Protein AF-0000000068951487 (afdb_homodimer)

pLDDT: mean 82.62, std 20.33, range [32.12, 98.69]

Solvent-accessible surface area (backbone atoms only — not comparable to full-atom values): 15496 Å² total; per-residue (Å²): 136,84,81,75,77,75,76,76,75,77,76,74,77,75,75,78,77,77,76,75,76,80,68,75,49,72,55,54,59,50,46,47,30,59,48,62,41,40,70,80,73,63,55,48,73,69,33,42,44,54,49,51,52,52,51,51,50,42,72,73,67,51,49,66,67,45,73,44,73,50,73,47,64,62,47,99,81,63,47,58,39,34,37,34,42,26,35,62,44,75,48,74,55,96,84,24,54,27,36,33,34,38,39,38,39,39,40,79,91,28,38,37,35,37,35,36,38,34,28,41,41,95,86,70,48,64,33,43,48,92,60,83,129,135,85,78,76,77,75,76,75,77,78,76,76,77,75,77,77,77,76,77,77,74,80,67,76,50,72,53,55,58,49,47,46,31,59,48,61,41,39,70,81,74,62,55,48,72,68,32,43,44,53,48,50,53,52,52,50,49,41,72,72,69,50,49,66,67,45,73,45,72,51,73,46,63,64,46,98,80,63,46,56,38,35,36,33,42,24,34,62,45,76,49,76,56,97,85,23,54,27,36,34,34,38,39,39,39,38,40,80,90,29,40,38,36,37,36,36,37,34,28,42,42,95,86,69,48,64,32,44,47,91,60,82,131

Structure (mmCIF, N/CA/C/O backbone):
data_AF-0000000068951487-model_v1
#
loop_
_entity.id
_entity.type
_entity.pdbx_description
1 polymer 'Hypothetical membrane associated protein'
#
loop_
_atom_site.group_PDB
_atom_site.id
_atom_site.type_symbol
_atom_site.label_atom_id
_atom_site.label_alt_id
_atom_site.label_comp_id
_atom_site.label_asym_id
_atom_site.label_entity_id
_atom_site.label_seq_id
_atom_site.pdbx_PDB_ins_code
_atom_site.Cartn_x
_atom_site.Cartn_y
_atom_site.Cartn_z
_atom_site.occupancy
_atom_site.B_iso_or_equiv
_atom_site.auth_seq_id
_atom_site.auth_comp_id
_atom_site.auth_asym_id
_atom_site.auth_atom_id
_atom_site.pdbx_PDB_model_num
ATOM 1 N N . MET A 1 1 ? -77.5 19.688 -18.656 1 32.12 1 MET A N 1
ATOM 2 C CA . MET A 1 1 ? -76.188 20.156 -18.328 1 32.12 1 MET A CA 1
ATOM 3 C C . MET A 1 1 ? -75.25 19 -17.953 1 32.12 1 MET A C 1
ATOM 5 O O . MET A 1 1 ? -75.562 18.297 -16.969 1 32.12 1 MET A O 1
ATOM 9 N N . ASN A 1 2 ? -74.688 18.234 -18.984 1 33.62 2 ASN A N 1
ATOM 10 C CA . ASN A 1 2 ? -73.875 17.047 -19.109 1 33.62 2 ASN A CA 1
ATOM 11 C C . ASN A 1 2 ? -72.5 17.234 -18.406 1 33.62 2 ASN A C 1
ATOM 13 O O . ASN A 1 2 ? -71.75 18.094 -18.797 1 33.62 2 ASN A O 1
ATOM 17 N N . ARG A 1 3 ? -72.5 17.188 -17.047 1 37.78 3 ARG A N 1
ATOM 18 C CA . ARG A 1 3 ? -71.312 17.234 -16.219 1 37.78 3 ARG A CA 1
ATOM 19 C C . ARG A 1 3 ? -70.25 16.234 -16.688 1 37.78 3 ARG A C 1
ATOM 21 O O . ARG A 1 3 ? -70.5 15.016 -16.609 1 37.78 3 ARG A O 1
ATOM 28 N N . ARG A 1 4 ? -69.5 16.531 -17.812 1 38.06 4 ARG A N 1
ATOM 29 C CA . ARG A 1 4 ? -68.312 15.82 -18.281 1 38.06 4 ARG A CA 1
ATOM 30 C C . ARG A 1 4 ? -67.312 15.578 -17.141 1 38.06 4 ARG A C 1
ATOM 32 O O . ARG A 1 4 ? -66.938 16.531 -16.469 1 38.06 4 ARG A O 1
ATOM 39 N N . TYR A 1 5 ? -67.5 14.539 -16.266 1 37.97 5 TYR A N 1
ATOM 40 C CA . TYR A 1 5 ? -66.562 14.016 -15.297 1 37.97 5 TYR A CA 1
ATOM 41 C C . TYR A 1 5 ? -65.188 13.766 -15.945 1 37.97 5 TYR A C 1
ATOM 43 O O . TYR A 1 5 ? -65.062 12.922 -16.828 1 37.97 5 TYR A O 1
ATOM 51 N N . THR A 1 6 ? -64.438 14.836 -16.422 1 37.69 6 THR A N 1
ATOM 52 C CA . THR A 1 6 ? -63.094 14.641 -16.891 1 37.69 6 THR A CA 1
ATOM 53 C C . THR A 1 6 ? -62.25 13.938 -15.82 1 37.69 6 THR A C 1
ATOM 55 O O . THR A 1 6 ? -62.125 14.43 -14.695 1 37.69 6 THR A O 1
ATOM 58 N N . ILE A 1 7 ? -62.375 12.602 -15.703 1 41.81 7 ILE A N 1
ATOM 59 C CA . ILE A 1 7 ? -61.5 11.711 -14.945 1 41.81 7 ILE A CA 1
ATOM 60 C C . ILE A 1 7 ? -60.031 12.039 -15.25 1 41.81 7 ILE A C 1
ATOM 62 O O . ILE A 1 7 ? -59.594 11.906 -16.391 1 41.81 7 ILE A O 1
ATOM 66 N N . LEU A 1 8 ? -59.5 13.211 -14.766 1 40.84 8 LEU A N 1
ATOM 67 C CA . LEU A 1 8 ? -58.062 13.461 -14.875 1 40.84 8 LEU A CA 1
ATOM 68 C C . LEU A 1 8 ? -57.25 12.289 -14.328 1 40.84 8 LEU A C 1
ATOM 70 O O . LEU A 1 8 ? -57.438 11.898 -13.172 1 40.84 8 LEU A O 1
ATOM 74 N N . HIS A 1 9 ? -56.969 11.211 -15.148 1 44.5 9 HIS A N 1
ATOM 75 C CA . HIS A 1 9 ? -56 10.148 -14.891 1 44.5 9 HIS A CA 1
ATOM 76 C C . HIS A 1 9 ? -54.656 10.711 -14.492 1 44.5 9 HIS A C 1
ATOM 78 O O . HIS A 1 9 ? -54.031 11.477 -15.25 1 44.5 9 HIS A O 1
ATOM 84 N N . ALA A 1 10 ? -54.469 11.164 -13.25 1 41.34 10 ALA A N 1
ATOM 85 C CA . ALA A 1 10 ? -53.156 11.469 -12.703 1 41.34 10 ALA A CA 1
ATOM 86 C C . ALA A 1 10 ? -52.156 10.344 -13.008 1 41.34 10 ALA A C 1
ATOM 88 O O . ALA A 1 10 ? -52.375 9.195 -12.617 1 41.34 10 ALA A O 1
ATOM 89 N N . LEU A 1 11 ? -51.594 10.305 -14.227 1 40.19 11 LEU A N 1
ATOM 90 C CA . LEU A 1 11 ? -50.469 9.453 -14.586 1 40.19 11 LEU A CA 1
ATOM 91 C C . LEU A 1 11 ? -49.344 9.531 -13.539 1 40.19 11 LEU A C 1
ATOM 93 O O . LEU A 1 11 ? -48.812 10.609 -13.281 1 40.19 11 LEU A O 1
ATOM 97 N N . ALA A 1 12 ? -49.469 8.812 -12.445 1 42.28 12 ALA A N 1
ATOM 98 C CA . ALA A 1 12 ? -48.406 8.578 -11.492 1 42.28 12 ALA A CA 1
ATOM 99 C C . ALA A 1 12 ? -47.094 8.188 -12.211 1 42.28 12 ALA A C 1
ATOM 101 O O . ALA A 1 12 ? -47.062 7.195 -12.938 1 42.28 12 ALA A O 1
ATOM 102 N N . CYS A 1 13 ? -46.25 9.156 -12.648 1 42.41 13 CYS A N 1
ATOM 103 C CA . CYS A 1 13 ? -44.906 8.961 -13.141 1 42.41 13 CYS A CA 1
ATOM 104 C C . CYS A 1 13 ? -44.094 8.078 -12.203 1 42.41 13 CYS A C 1
ATOM 106 O O . CYS A 1 13 ? -43.812 8.469 -11.07 1 42.41 13 CYS A O 1
ATOM 108 N N . SER A 1 14 ? -44.344 6.805 -12.078 1 44.06 14 SER A N 1
ATOM 109 C CA . SER A 1 14 ? -43.438 5.887 -11.391 1 44.06 14 SER A CA 1
ATOM 110 C C . SER A 1 14 ? -42 6.055 -11.883 1 44.06 14 SER A C 1
ATOM 112 O O . SER A 1 14 ? -41.719 5.797 -13.055 1 44.06 14 SER A O 1
ATOM 114 N N . ALA A 1 15 ? -41.281 7.027 -11.445 1 42.34 15 ALA A N 1
ATOM 115 C CA . ALA A 1 15 ? -39.844 7.078 -11.641 1 42.34 15 ALA A CA 1
ATOM 116 C C . ALA A 1 15 ? -39.156 5.773 -11.195 1 42.34 15 ALA A C 1
ATOM 118 O O . ALA A 1 15 ? -39.188 5.438 -10.008 1 42.34 15 ALA A O 1
ATOM 119 N N . ALA A 1 16 ? -39.156 4.672 -11.992 1 42.59 16 ALA A N 1
ATOM 120 C CA . ALA A 1 16 ? -38.281 3.516 -11.82 1 42.59 16 ALA A CA 1
ATOM 121 C C . ALA A 1 16 ? -36.844 3.949 -11.539 1 42.59 16 ALA A C 1
ATOM 123 O O . ALA A 1 16 ? -36.188 4.516 -12.406 1 42.59 16 ALA A O 1
ATOM 124 N N . MET A 1 17 ? -36.406 4.32 -10.367 1 46.03 17 MET A N 1
ATOM 125 C CA . MET A 1 17 ? -35 4.469 -9.961 1 46.03 17 MET A CA 1
ATOM 126 C C . MET A 1 17 ? -34.188 3.225 -10.32 1 46.03 17 MET A C 1
ATOM 128 O O . MET A 1 17 ? -34.438 2.141 -9.789 1 46.03 17 MET A O 1
ATOM 132 N N . LEU A 1 18 ? -33.844 3.01 -11.586 1 42.22 18 LEU A N 1
ATOM 133 C CA . LEU A 1 18 ? -32.812 2.031 -11.93 1 42.22 18 LEU A CA 1
ATOM 134 C C . LEU A 1 18 ? -31.562 2.27 -11.117 1 42.22 18 LEU A C 1
ATOM 136 O O . LEU A 1 18 ? -30.844 3.25 -11.344 1 42.22 18 LEU A O 1
ATOM 140 N N . ALA A 1 19 ? -31.406 1.945 -9.82 1 46.09 19 ALA A N 1
ATOM 141 C CA . ALA A 1 19 ? -30.156 1.805 -9.062 1 46.09 19 ALA A CA 1
ATOM 142 C C . ALA A 1 19 ? -29.125 1.01 -9.844 1 46.09 19 ALA A C 1
ATOM 144 O O . ALA A 1 19 ? -29.266 -0.202 -10.023 1 46.09 19 ALA A O 1
ATOM 145 N N . GLY A 1 20 ? -28.469 1.584 -10.867 1 42.59 20 GLY A N 1
ATOM 146 C CA . GLY A 1 20 ? -27.312 0.951 -11.5 1 42.59 20 GLY A CA 1
ATOM 147 C C . GLY A 1 20 ? -26.312 0.403 -10.5 1 42.59 20 GLY A C 1
ATOM 148 O O . GLY A 1 20 ? -25.672 1.166 -9.773 1 42.59 20 GLY A O 1
ATOM 149 N N . ALA A 1 21 ? -26.375 -0.771 -9.945 1 46.06 21 ALA A N 1
ATOM 150 C CA . ALA A 1 21 ? -25.344 -1.507 -9.227 1 46.06 21 ALA A CA 1
ATOM 151 C C . ALA A 1 21 ? -24.016 -1.437 -9.961 1 46.06 21 ALA A C 1
ATOM 153 O O . ALA A 1 21 ? -23.875 -1.966 -11.062 1 46.06 21 ALA A O 1
ATOM 154 N N . MET A 1 22 ? -23.219 -0.4 -9.844 1 50.97 22 MET A N 1
ATOM 155 C CA . MET A 1 22 ? -21.828 -0.452 -10.297 1 50.97 22 MET A CA 1
ATOM 156 C C . MET A 1 22 ? -21.156 -1.752 -9.867 1 50.97 22 MET A C 1
ATOM 158 O O . MET A 1 22 ? -20.812 -1.916 -8.695 1 50.97 22 MET A O 1
ATOM 162 N N . SER A 1 23 ? -21.453 -2.879 -10.43 1 52.22 23 SER A N 1
ATOM 163 C CA . SER A 1 23 ? -20.734 -4.133 -10.25 1 52.22 23 SER A CA 1
ATOM 164 C C . SER A 1 23 ? -19.234 -3.93 -10.422 1 52.22 23 SER A C 1
ATOM 166 O O . SER A 1 23 ? -18.781 -3.369 -11.422 1 52.22 23 SER A O 1
ATOM 168 N N . ALA A 1 24 ? -18.578 -3.889 -9.273 1 60.25 24 ALA A N 1
ATOM 169 C CA . ALA A 1 24 ? -17.125 -3.961 -9.438 1 60.25 24 ALA A CA 1
ATOM 170 C C . ALA A 1 24 ? -16.75 -5 -10.484 1 60.25 24 ALA A C 1
ATOM 172 O O . ALA A 1 24 ? -17.125 -6.168 -10.383 1 60.25 24 ALA A O 1
ATOM 173 N N . GLY A 1 25 ? -16.344 -4.684 -11.633 1 61.44 25 GLY A N 1
ATOM 174 C CA . GLY A 1 25 ? -15.953 -5.617 -12.68 1 61.44 25 GLY A CA 1
ATOM 175 C C . GLY A 1 25 ? -14.828 -6.543 -12.266 1 61.44 25 GLY A C 1
ATOM 176 O O . GLY A 1 25 ? -14.227 -6.359 -11.203 1 61.44 25 GLY A O 1
ATOM 177 N N . PRO A 1 26 ? -14.586 -7.566 -12.93 1 64.31 26 PRO A N 1
ATOM 178 C CA . PRO A 1 26 ? -13.641 -8.633 -12.609 1 64.31 26 PRO A CA 1
ATOM 179 C C . PRO A 1 26 ? -12.25 -8.109 -12.266 1 64.31 26 PRO A C 1
ATOM 181 O O . PRO A 1 26 ? -11.586 -8.641 -11.367 1 64.31 26 PRO A O 1
ATOM 184 N N . ALA A 1 27 ? -11.828 -7.051 -12.828 1 70.94 27 ALA A N 1
ATOM 185 C CA . ALA A 1 27 ? -10.484 -6.531 -12.57 1 70.94 27 ALA A CA 1
ATOM 186 C C . ALA A 1 27 ? -10.375 -5.969 -11.164 1 70.94 27 ALA A C 1
ATOM 188 O O . ALA A 1 27 ? -9.383 -6.203 -10.469 1 70.94 27 ALA A O 1
ATOM 189 N N . VAL A 1 28 ? -11.438 -5.379 -10.742 1 66.75 28 VAL A N 1
ATOM 190 C CA . VAL A 1 28 ? -11.43 -4.738 -9.43 1 66.75 28 VAL A CA 1
ATOM 191 C C . VAL A 1 28 ? -11.375 -5.805 -8.336 1 66.75 28 VAL A C 1
ATOM 193 O O . VAL A 1 28 ? -10.555 -5.723 -7.422 1 66.75 28 VAL A O 1
ATOM 196 N N . ALA A 1 29 ? -12.156 -6.785 -8.469 1 73.12 29 ALA A N 1
ATOM 197 C CA . ALA A 1 29 ? -12.188 -7.848 -7.465 1 73.12 29 ALA A CA 1
ATOM 198 C C . ALA A 1 29 ? -10.852 -8.578 -7.406 1 73.12 29 ALA A C 1
ATOM 200 O O . ALA A 1 29 ? -10.352 -8.891 -6.32 1 73.12 29 ALA A O 1
ATOM 201 N N . TYR A 1 30 ? -10.297 -8.766 -8.586 1 69.31 30 TYR A N 1
ATOM 202 C CA . TYR A 1 30 ? -9.016 -9.461 -8.656 1 69.31 30 TYR A CA 1
ATOM 203 C C . TYR A 1 30 ? -7.91 -8.641 -8.016 1 69.31 30 TYR A C 1
ATOM 205 O O . TYR A 1 30 ? -7.102 -9.164 -7.246 1 69.31 30 TYR A O 1
ATOM 213 N N . PHE A 1 31 ? -8.047 -7.371 -8.203 1 74.75 31 PHE A N 1
ATOM 214 C CA . PHE A 1 31 ? -7.023 -6.488 -7.656 1 74.75 31 PHE A CA 1
ATOM 215 C C . PHE A 1 31 ? -7.164 -6.375 -6.145 1 74.75 31 PHE A C 1
ATOM 217 O O . PHE A 1 31 ? -6.164 -6.277 -5.43 1 74.75 31 PHE A O 1
ATOM 224 N N . ASP A 1 32 ? -8.336 -6.621 -5.719 1 75.31 32 ASP A N 1
ATOM 225 C CA . ASP A 1 32 ? -8.555 -6.668 -4.273 1 75.31 32 ASP A CA 1
ATOM 226 C C . ASP A 1 32 ? -7.762 -7.809 -3.637 1 75.31 32 ASP A C 1
ATOM 228 O O . ASP A 1 32 ? -7.23 -7.66 -2.533 1 75.31 32 ASP A O 1
ATOM 232 N N . HIS A 1 33 ? -7.695 -8.867 -4.344 1 81.25 33 HIS A N 1
ATOM 233 C CA . HIS A 1 33 ? -6.938 -10 -3.834 1 81.25 33 HIS A CA 1
ATOM 234 C C . HIS A 1 33 ? -5.441 -9.703 -3.814 1 81.25 33 HIS A C 1
ATOM 236 O O . HIS A 1 33 ? -4.723 -10.172 -2.93 1 81.25 33 HIS A O 1
ATOM 242 N N . TYR A 1 34 ? -5.051 -8.898 -4.812 1 82.19 34 TYR A N 1
ATOM 243 C CA . TYR A 1 34 ? -3.662 -8.445 -4.832 1 82.19 34 TYR A CA 1
ATOM 244 C C . TYR A 1 34 ? -3.355 -7.566 -3.631 1 82.19 34 TYR A C 1
ATOM 246 O O . TYR A 1 34 ? -2.357 -7.777 -2.936 1 82.19 34 TYR A O 1
ATOM 254 N N . LEU A 1 35 ? -4.234 -6.668 -3.289 1 80.44 35 LEU A N 1
ATOM 255 C CA . LEU A 1 35 ? -4.035 -5.711 -2.207 1 80.44 35 LEU A CA 1
ATOM 256 C C . LEU A 1 35 ? -4.266 -6.367 -0.851 1 80.44 35 LEU A C 1
ATOM 258 O O . LEU A 1 35 ? -3.799 -5.867 0.174 1 80.44 35 LEU A O 1
ATOM 262 N N . GLY A 1 36 ? -4.992 -7.496 -0.87 1 82.25 36 GLY A N 1
ATOM 263 C CA . GLY A 1 36 ? -5.219 -8.258 0.347 1 82.25 36 GLY A CA 1
ATOM 264 C C . GLY A 1 36 ? -3.945 -8.82 0.946 1 82.25 36 GLY A C 1
ATOM 265 O O . GLY A 1 36 ? -3.932 -9.25 2.104 1 82.25 36 GLY A O 1
ATOM 266 N N . GLY A 1 37 ? -2.932 -8.648 0.241 1 81.44 37 GLY A N 1
ATOM 267 C CA . GLY A 1 37 ? -1.646 -9.156 0.696 1 81.44 37 GLY A CA 1
ATOM 268 C C . GLY A 1 37 ? -0.78 -8.086 1.341 1 81.44 37 GLY A C 1
ATOM 269 O O . GLY A 1 37 ? 0.295 -8.383 1.864 1 81.44 37 GLY A O 1
ATOM 270 N N . THR A 1 38 ? -1.266 -6.875 1.328 1 89.56 38 THR A N 1
ATOM 271 C CA . THR A 1 38 ? -0.458 -5.805 1.908 1 89.56 38 THR A CA 1
ATOM 272 C C . THR A 1 38 ? -0.59 -5.793 3.428 1 89.56 38 THR A C 1
ATOM 274 O O . THR A 1 38 ? -1.611 -6.219 3.973 1 89.56 38 THR A O 1
ATOM 277 N N . ILE A 1 39 ? 0.403 -5.273 4.133 1 91.75 39 ILE A N 1
ATOM 278 C CA . ILE A 1 39 ? 0.386 -5.172 5.586 1 91.75 39 ILE A CA 1
ATOM 279 C C . ILE A 1 39 ? -0.659 -4.145 6.02 1 91.75 39 ILE A C 1
ATOM 281 O O . ILE A 1 39 ? -1.558 -4.461 6.805 1 91.75 39 ILE A O 1
ATOM 285 N N . VAL A 1 40 ? -0.632 -2.975 5.43 1 90.31 40 VAL A N 1
ATOM 286 C CA . VAL A 1 40 ? -1.482 -1.873 5.871 1 90.31 40 VAL A CA 1
ATOM 287 C C . VAL A 1 40 ? -2.939 -2.182 5.535 1 90.31 40 VAL A C 1
ATOM 289 O O . VAL A 1 40 ? -3.848 -1.804 6.281 1 90.31 40 VAL A O 1
ATOM 292 N N . GLY A 1 41 ? -3.225 -2.93 4.492 1 85.56 41 GLY A N 1
ATOM 293 C CA . GLY A 1 41 ? -4.578 -3.285 4.09 1 85.56 41 GLY A CA 1
ATOM 294 C C . GLY A 1 41 ? -5.219 -4.316 5.004 1 85.56 41 GLY A C 1
ATOM 295 O O . GLY A 1 41 ? -6.426 -4.547 4.938 1 85.56 41 GLY A O 1
ATOM 296 N N . THR A 1 42 ? -4.465 -4.879 5.926 1 87.88 42 THR A N 1
ATOM 297 C CA . THR A 1 42 ? -5.004 -5.953 6.75 1 87.88 42 THR A CA 1
ATOM 298 C C . THR A 1 42 ? -4.801 -5.652 8.234 1 87.88 42 THR A C 1
ATOM 300 O O . THR A 1 42 ? -4.816 -6.562 9.062 1 87.88 42 THR A O 1
ATOM 303 N N . LEU A 1 43 ? -4.562 -4.473 8.547 1 91.56 43 LEU A N 1
ATOM 304 C CA . LEU A 1 43 ? -4.422 -4.09 9.945 1 91.56 43 LEU A CA 1
ATOM 305 C C . LEU A 1 43 ? -5.766 -4.16 10.664 1 91.56 43 LEU A C 1
ATOM 307 O O . LEU A 1 43 ? -6.797 -3.793 10.102 1 91.56 43 LEU A O 1
ATOM 311 N N . THR A 1 44 ? -5.719 -4.625 11.953 1 91.25 44 THR A N 1
ATOM 312 C CA . THR A 1 44 ? -6.902 -4.598 12.797 1 91.25 44 THR A CA 1
ATOM 313 C C . THR A 1 44 ? -7.234 -3.168 13.219 1 91.25 44 THR A C 1
ATOM 315 O O . THR A 1 44 ? -6.402 -2.268 13.086 1 91.25 44 THR A O 1
ATOM 318 N N . GLN A 1 45 ? -8.438 -3.059 13.836 1 90.81 45 GLN A N 1
ATOM 319 C CA . GLN A 1 45 ? -8.844 -1.738 14.297 1 90.81 45 GLN A CA 1
ATOM 320 C C . GLN A 1 45 ? -7.895 -1.208 15.367 1 90.81 45 GLN A C 1
ATOM 322 O O . GLN A 1 45 ? -7.57 -0.019 15.383 1 90.81 45 GLN A O 1
ATOM 327 N N . ASP A 1 46 ? -7.465 -2.074 16.172 1 92.88 46 ASP A N 1
ATOM 328 C CA . ASP A 1 46 ? -6.531 -1.661 17.219 1 92.88 46 ASP A CA 1
ATOM 329 C C . ASP A 1 46 ? -5.195 -1.229 16.625 1 92.88 46 ASP A C 1
ATOM 331 O O . ASP A 1 46 ? -4.613 -0.231 17.047 1 92.88 46 ASP A O 1
ATOM 335 N N . GLN A 1 47 ? -4.77 -1.979 15.664 1 93.94 47 GLN A N 1
ATOM 336 C CA . GLN A 1 47 ? -3.52 -1.637 14.992 1 93.94 47 GLN A CA 1
ATOM 337 C C . GLN A 1 47 ? -3.648 -0.322 14.234 1 93.94 47 GLN A C 1
ATOM 339 O O . GLN A 1 47 ? -2.73 0.502 14.25 1 93.94 47 GLN A O 1
ATOM 344 N N . LEU A 1 48 ? -4.777 -0.135 13.648 1 93.38 48 LEU A N 1
ATOM 345 C CA . LEU A 1 48 ? -5.02 1.095 12.906 1 93.38 48 LEU A CA 1
ATOM 346 C C . LEU A 1 48 ? -5.027 2.303 13.836 1 93.38 48 LEU A C 1
ATOM 348 O O . LEU A 1 48 ? -4.469 3.352 13.5 1 93.38 48 LEU A O 1
ATOM 352 N N . THR A 1 49 ? -5.68 2.129 14.945 1 94.12 49 THR A N 1
ATOM 353 C CA . THR A 1 49 ? -5.727 3.209 15.922 1 94.12 49 THR A CA 1
ATOM 354 C C . THR A 1 49 ? -4.32 3.572 16.391 1 94.12 49 THR A C 1
ATOM 356 O O . THR A 1 49 ? -3.957 4.75 16.422 1 94.12 49 THR A O 1
ATOM 359 N N . ALA A 1 50 ? -3.521 2.574 16.703 1 95.69 50 ALA A N 1
ATOM 360 C CA . ALA A 1 50 ? -2.15 2.801 17.141 1 95.69 50 ALA A CA 1
ATOM 361 C C . ALA A 1 50 ? -1.312 3.447 16.047 1 95.69 50 ALA A C 1
ATOM 363 O O . ALA A 1 50 ? -0.548 4.379 16.312 1 95.69 50 ALA A O 1
ATOM 364 N N . LEU A 1 51 ? -1.48 2.961 14.852 1 95.94 51 LEU A N 1
ATOM 365 C CA . LEU A 1 51 ? -0.714 3.48 13.727 1 95.94 51 LEU A CA 1
ATOM 366 C C . LEU A 1 51 ? -1.063 4.941 13.453 1 95.94 51 LEU A C 1
ATOM 368 O O . LEU A 1 51 ? -0.176 5.762 13.203 1 95.94 51 LEU A O 1
ATOM 372 N N . THR A 1 52 ? -2.318 5.25 13.531 1 94.75 52 THR A N 1
ATOM 373 C CA . THR A 1 52 ? -2.777 6.609 13.281 1 94.75 52 THR A CA 1
ATOM 374 C C . THR A 1 52 ? -2.191 7.578 14.305 1 94.75 52 THR A C 1
ATOM 376 O O . THR A 1 52 ? -1.834 8.711 13.961 1 94.75 52 THR A O 1
ATOM 379 N N . ALA A 1 53 ? -2.098 7.156 15.484 1 95.06 53 ALA A N 1
ATOM 380 C CA . ALA A 1 53 ? -1.517 8 16.531 1 95.06 53 ALA A CA 1
ATOM 381 C C . ALA A 1 53 ? -0.044 8.281 16.234 1 95.06 53 ALA A C 1
ATOM 383 O O . ALA A 1 53 ? 0.411 9.422 16.375 1 95.06 53 ALA A O 1
ATOM 384 N N . VAL A 1 54 ? 0.696 7.285 15.82 1 96.69 54 VAL A N 1
ATOM 385 C CA . VAL A 1 54 ? 2.113 7.469 15.523 1 96.69 54 VAL A CA 1
ATOM 386 C C . VAL A 1 54 ? 2.279 8.344 14.281 1 96.69 54 VAL A C 1
ATOM 388 O O . VAL A 1 54 ? 3.166 9.195 14.234 1 96.69 54 VAL A O 1
ATOM 391 N N . PHE A 1 55 ? 1.441 8.109 13.328 1 96.31 55 PHE A N 1
ATOM 392 C CA . PHE A 1 55 ? 1.432 8.898 12.102 1 96.31 55 PHE A CA 1
ATOM 393 C C . PHE A 1 55 ? 1.26 10.375 12.414 1 96.31 55 PHE A C 1
ATOM 395 O O . PHE A 1 55 ? 2.061 11.203 11.977 1 96.31 55 PHE A O 1
ATOM 402 N N . ARG A 1 56 ? 0.258 10.672 13.219 1 95.69 56 ARG A N 1
ATOM 403 C CA . ARG A 1 56 ? -0.027 12.055 13.57 1 95.69 56 ARG A CA 1
ATOM 404 C C . ARG A 1 56 ? 1.124 12.672 14.359 1 95.69 56 ARG A C 1
ATOM 406 O O . ARG A 1 56 ? 1.564 13.781 14.062 1 95.69 56 ARG A O 1
ATOM 413 N N . ARG A 1 57 ? 1.577 12 15.32 1 97.38 57 ARG A N 1
ATOM 414 C CA . ARG A 1 57 ? 2.678 12.5 16.141 1 97.38 57 ARG A CA 1
ATOM 415 C C . ARG A 1 57 ? 3.91 12.773 15.281 1 97.38 57 ARG A C 1
ATOM 417 O O . ARG A 1 57 ? 4.594 13.781 15.469 1 97.38 57 ARG A O 1
ATOM 424 N N . THR A 1 58 ? 4.184 11.875 14.359 1 98.06 58 THR A N 1
ATOM 425 C CA . THR A 1 58 ? 5.359 12.016 13.508 1 98.06 58 THR A CA 1
ATOM 426 C C . THR A 1 58 ? 5.25 13.258 12.633 1 98.06 58 THR A C 1
ATOM 428 O O . THR A 1 58 ? 6.199 14.031 12.523 1 98.06 58 THR A O 1
ATOM 431 N N . LEU A 1 59 ? 4.109 13.414 12.078 1 97.19 59 LEU A N 1
ATOM 432 C CA . LEU A 1 59 ? 3.92 14.547 11.188 1 97.19 59 LEU A CA 1
ATOM 433 C C . LEU A 1 59 ? 3.883 15.859 11.969 1 97.19 59 LEU A C 1
ATOM 435 O O . LEU A 1 59 ? 4.34 16.891 11.477 1 97.19 59 LEU A O 1
ATOM 439 N N . GLU A 1 60 ? 3.379 15.797 13.164 1 97.56 60 GLU A N 1
ATOM 440 C CA . GLU A 1 60 ? 3.258 17 13.977 1 97.56 60 GLU A CA 1
ATOM 441 C C . GLU A 1 60 ? 4.605 17.406 14.57 1 97.56 60 GLU A C 1
ATOM 443 O O . GLU A 1 60 ? 4.949 18.594 14.594 1 97.56 60 GLU A O 1
ATOM 448 N N . GLN A 1 61 ? 5.359 16.438 14.969 1 97.44 61 GLN A N 1
ATOM 449 C CA . GLN A 1 61 ? 6.465 16.766 15.859 1 97.44 61 GLN A CA 1
ATOM 450 C C . GLN A 1 61 ? 7.789 16.234 15.32 1 97.44 61 GLN A C 1
ATOM 452 O O . GLN A 1 61 ? 8.859 16.641 15.781 1 97.44 61 GLN A O 1
ATOM 457 N N . GLY A 1 62 ? 7.758 15.328 14.43 1 97.69 62 GLY A N 1
ATOM 458 C CA . GLY A 1 62 ? 8.992 14.695 13.984 1 97.69 62 GLY A CA 1
ATOM 459 C C . GLY A 1 62 ? 9.875 15.617 13.164 1 97.69 62 GLY A C 1
ATOM 460 O O . GLY A 1 62 ? 9.375 16.359 12.312 1 97.69 62 GLY A O 1
ATOM 461 N N . ALA A 1 63 ? 11.188 15.539 13.406 1 98 63 ALA A N 1
ATOM 462 C CA . ALA A 1 63 ? 12.141 16.297 12.602 1 98 63 ALA A CA 1
ATOM 463 C C . ALA A 1 63 ? 12.352 15.633 11.242 1 98 63 ALA A C 1
ATOM 465 O O . ALA A 1 63 ? 12.273 14.406 11.117 1 98 63 ALA A O 1
ATOM 466 N N . ASP A 1 64 ? 12.609 16.5 10.234 1 98 64 ASP A N 1
ATOM 467 C CA . ASP A 1 64 ? 12.984 15.93 8.945 1 98 64 ASP A CA 1
ATOM 468 C C . ASP A 1 64 ? 14.227 15.047 9.07 1 98 64 ASP A C 1
ATOM 470 O O . ASP A 1 64 ? 15.203 15.438 9.719 1 98 64 ASP A O 1
ATOM 474 N N . GLY A 1 65 ? 14.141 13.891 8.555 1 97.94 65 GLY A N 1
ATOM 475 C CA . GLY A 1 65 ? 15.266 12.969 8.578 1 97.94 65 GLY A CA 1
ATOM 476 C C . GLY A 1 65 ? 15.234 12.031 9.773 1 97.94 65 GLY A C 1
ATOM 477 O O . GLY A 1 65 ? 15.938 11.016 9.789 1 97.94 65 GLY A O 1
ATOM 478 N N . ALA A 1 66 ? 14.484 12.32 10.812 1 98.06 66 ALA A N 1
ATOM 479 C CA . ALA A 1 66 ? 14.422 11.484 12.008 1 98.06 66 ALA A CA 1
ATOM 480 C C . ALA A 1 66 ? 13.5 10.289 11.797 1 98.06 66 ALA A C 1
ATOM 482 O O . ALA A 1 66 ? 12.305 10.453 11.547 1 98.06 66 ALA A O 1
ATOM 483 N N . ARG A 1 67 ? 14.07 9.188 11.898 1 98.31 67 ARG A N 1
ATOM 484 C CA . ARG A 1 67 ? 13.305 7.949 11.766 1 98.31 67 ARG A CA 1
ATOM 485 C C . ARG A 1 67 ? 12.578 7.613 13.062 1 98.31 67 ARG A C 1
ATOM 487 O O . ARG A 1 67 ? 13.203 7.418 14.102 1 98.31 67 ARG A O 1
ATOM 494 N N . MET A 1 68 ? 11.281 7.512 13.023 1 98.38 68 MET A N 1
ATOM 495 C CA . MET A 1 68 ? 10.438 7.148 14.164 1 98.38 68 MET A CA 1
ATOM 496 C C . MET A 1 68 ? 9.938 5.715 14.031 1 98.38 68 MET A C 1
ATOM 498 O O . MET A 1 68 ? 9.023 5.441 13.25 1 98.38 68 MET A O 1
ATOM 502 N N . THR A 1 69 ? 10.5 4.871 14.891 1 98.25 69 THR A N 1
ATOM 503 C CA . THR A 1 69 ? 10.148 3.457 14.812 1 98.25 69 THR A CA 1
ATOM 504 C C . THR A 1 69 ? 8.945 3.148 15.695 1 98.25 69 THR A C 1
ATOM 506 O O . THR A 1 69 ? 8.672 3.871 16.656 1 98.25 69 THR A O 1
ATOM 509 N N . PHE A 1 70 ? 8.18 2.1 15.312 1 98.31 70 PHE A N 1
ATOM 510 C CA . PHE A 1 70 ? 7.031 1.685 16.109 1 98.31 70 PHE A CA 1
ATOM 511 C C . PHE A 1 70 ? 6.828 0.177 16.016 1 98.31 70 PHE A C 1
ATOM 513 O O . PHE A 1 70 ? 7.34 -0.472 15.109 1 98.31 70 PHE A O 1
ATOM 520 N N . ARG A 1 71 ? 6.16 -0.302 17.016 1 97.75 71 ARG A N 1
ATOM 521 C CA . ARG A 1 71 ? 5.59 -1.645 17.062 1 97.75 71 ARG A CA 1
ATOM 522 C C . ARG A 1 71 ? 4.102 -1.598 17.391 1 97.75 71 ARG A C 1
ATOM 524 O O . ARG A 1 71 ? 3.689 -0.922 18.344 1 97.75 71 ARG A O 1
ATOM 531 N N . LEU A 1 72 ? 3.371 -2.283 16.484 1 97.44 72 LEU A N 1
ATOM 532 C CA . LEU A 1 72 ? 1.928 -2.279 16.703 1 97.44 72 LEU A CA 1
ATOM 533 C C . LEU A 1 72 ? 1.509 -3.434 17.609 1 97.44 72 LEU A C 1
ATOM 535 O O . LEU A 1 72 ? 2.258 -4.398 17.781 1 97.44 72 LEU A O 1
ATOM 539 N N . PRO A 1 73 ? 0.265 -3.248 18.219 1 95.75 73 PRO A N 1
ATOM 540 C CA . PRO A 1 73 ? -0.243 -4.371 19 1 95.75 73 PRO A CA 1
ATOM 541 C C . PRO A 1 73 ? -0.403 -5.648 18.188 1 95.75 73 PRO A C 1
ATOM 543 O O . PRO A 1 73 ? -0.555 -5.582 16.953 1 95.75 73 PRO A O 1
ATOM 546 N N . PRO A 1 74 ? -0.318 -6.738 18.859 1 90.12 74 PRO A N 1
ATOM 547 C CA . PRO A 1 74 ? -0.49 -7.984 18.109 1 90.12 74 PRO A CA 1
ATOM 548 C C . PRO A 1 74 ? -1.877 -8.109 17.484 1 90.12 74 PRO A C 1
ATOM 550 O O . PRO A 1 74 ? -2.855 -7.594 18.031 1 90.12 74 PRO A O 1
ATOM 553 N N . ASP A 1 75 ? -1.816 -8.727 16.281 1 85.06 75 ASP A N 1
ATOM 554 C CA . ASP A 1 75 ? -3.102 -9.023 15.656 1 85.06 75 ASP A CA 1
ATOM 555 C C . ASP A 1 75 ? -3.691 -10.32 16.203 1 85.06 75 ASP A C 1
ATOM 557 O O . ASP A 1 75 ? -3.223 -10.852 17.203 1 85.06 75 ASP A O 1
ATOM 561 N N . THR A 1 76 ? -4.836 -10.727 15.57 1 80.75 76 THR A N 1
ATOM 562 C CA . THR A 1 76 ? -5.586 -11.875 16.062 1 80.75 76 THR A CA 1
ATOM 563 C C . THR A 1 76 ? -4.75 -13.148 15.961 1 80.75 76 THR A C 1
ATOM 565 O O . THR A 1 76 ? -5.012 -14.125 16.672 1 80.75 76 THR A O 1
ATOM 568 N N . ARG A 1 77 ? -3.738 -13.102 15.125 1 81.19 77 ARG A N 1
ATOM 569 C CA . ARG A 1 77 ? -2.885 -14.273 14.961 1 81.19 77 ARG A CA 1
ATOM 570 C C . ARG A 1 77 ? -1.543 -14.078 15.656 1 81.19 77 ARG A C 1
ATOM 572 O O . ARG A 1 77 ? -0.573 -14.773 15.359 1 81.19 77 ARG A O 1
ATOM 579 N N . GLU A 1 78 ? -1.449 -13.039 16.406 1 83.25 78 GLU A N 1
ATOM 580 C CA . GLU A 1 78 ? -0.275 -12.703 17.203 1 83.25 78 GLU A CA 1
ATOM 581 C C . GLU A 1 78 ? 0.91 -12.336 16.328 1 83.25 78 GLU A C 1
ATOM 583 O O . GLU A 1 78 ? 2.064 -12.555 16.703 1 83.25 78 GLU A O 1
ATOM 588 N N . ARG A 1 79 ? 0.608 -11.961 15.227 1 83.62 79 ARG A N 1
ATOM 589 C CA . ARG A 1 79 ? 1.671 -11.492 14.344 1 83.62 79 ARG A CA 1
ATOM 590 C C . ARG A 1 79 ? 2.059 -10.055 14.664 1 83.62 79 ARG A C 1
ATOM 592 O O . ARG A 1 79 ? 1.193 -9.211 14.906 1 83.62 79 ARG A O 1
ATOM 599 N N . GLN A 1 80 ? 3.35 -9.938 14.664 1 90.38 80 GLN A N 1
ATOM 600 C CA . GLN A 1 80 ? 3.887 -8.617 14.984 1 90.38 80 GLN A CA 1
ATOM 601 C C . GLN A 1 80 ? 4.023 -7.762 13.727 1 90.38 80 GLN A C 1
ATOM 603 O O . GLN A 1 80 ? 4.559 -8.219 12.711 1 90.38 80 GLN A O 1
ATOM 608 N N . VAL A 1 81 ? 3.42 -6.531 13.844 1 95.38 81 VAL A N 1
ATOM 609 C CA . VAL A 1 81 ? 3.66 -5.527 12.82 1 95.38 81 VAL A CA 1
ATOM 610 C C . VAL A 1 81 ? 4.539 -4.41 13.383 1 95.38 81 VAL A C 1
ATOM 612 O O . VAL A 1 81 ? 4.242 -3.854 14.438 1 95.38 81 VAL A O 1
ATOM 615 N N . GLU A 1 82 ? 5.602 -4.215 12.719 1 97.44 82 GLU A N 1
ATOM 616 C CA . GLU A 1 82 ? 6.492 -3.115 13.086 1 97.44 82 GLU A CA 1
ATOM 617 C C . GLU A 1 82 ? 6.828 -2.248 11.875 1 97.44 82 GLU A C 1
ATOM 619 O O . GLU A 1 82 ? 6.543 -2.623 10.734 1 97.44 82 GLU A O 1
ATOM 624 N N . GLY A 1 83 ? 7.449 -1.065 12.148 1 98.19 83 GLY A N 1
ATOM 625 C CA . GLY A 1 83 ? 7.781 -0.17 11.055 1 98.19 83 GLY A CA 1
ATOM 626 C C . GLY A 1 83 ? 8.359 1.152 11.516 1 98.19 83 GLY A C 1
ATOM 627 O O . GLY A 1 83 ? 8.836 1.265 12.648 1 98.19 83 GLY A O 1
ATOM 628 N N . SER A 1 84 ? 8.367 2.064 10.562 1 98.69 84 SER A N 1
ATOM 629 C CA . SER A 1 84 ? 8.875 3.402 10.859 1 98.69 84 SER A CA 1
ATOM 630 C C . SER A 1 84 ? 8.25 4.445 9.93 1 98.69 84 SER A C 1
ATOM 632 O O . SER A 1 84 ? 7.859 4.125 8.805 1 98.69 84 SER A O 1
ATOM 634 N N . PHE A 1 85 ? 8.117 5.566 10.508 1 98.31 85 PHE A N 1
ATOM 635 C CA . PHE A 1 85 ? 7.855 6.785 9.75 1 98.31 85 PHE A CA 1
ATOM 636 C C . PHE A 1 85 ? 9.07 7.699 9.766 1 98.31 85 PHE A C 1
ATOM 638 O O . PHE A 1 85 ? 9.664 7.945 10.82 1 98.31 85 PHE A O 1
ATOM 645 N N . THR A 1 86 ? 9.438 8.234 8.578 1 98.69 86 THR A N 1
ATOM 646 C CA . THR A 1 86 ? 10.539 9.18 8.469 1 98.69 86 THR A CA 1
ATOM 647 C C . THR A 1 86 ? 10.125 10.406 7.656 1 98.69 86 THR A C 1
ATOM 649 O O . THR A 1 86 ? 10.07 10.344 6.426 1 98.69 86 THR A O 1
ATOM 652 N N . PRO A 1 87 ? 9.844 11.477 8.352 1 98.56 87 PRO A N 1
ATOM 653 C CA . PRO A 1 87 ? 9.695 12.695 7.559 1 98.56 87 PRO A CA 1
ATOM 654 C C . PRO A 1 87 ? 10.953 13.031 6.758 1 98.56 87 PRO A C 1
ATOM 656 O O . PRO A 1 87 ? 12.07 12.961 7.293 1 98.56 87 PRO A O 1
ATOM 659 N N . LEU A 1 88 ? 10.719 13.398 5.523 1 97.38 88 LEU A N 1
ATOM 660 C CA . LEU A 1 88 ? 11.875 13.625 4.66 1 97.38 88 LEU A CA 1
ATOM 661 C C . LEU A 1 88 ? 12.094 15.109 4.418 1 97.38 88 LEU A C 1
ATOM 663 O O . LEU A 1 88 ? 13.234 15.586 4.406 1 97.38 88 LEU A O 1
ATOM 667 N N . GLN A 1 89 ? 11.086 15.812 4.191 1 97.12 89 GLN A N 1
ATOM 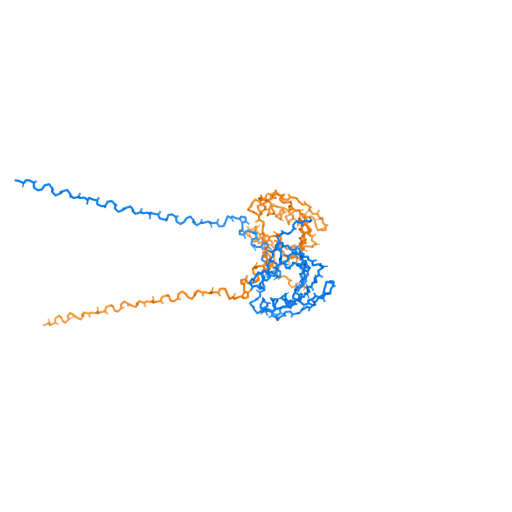668 C CA . GLN A 1 89 ? 11.141 17.25 3.928 1 97.12 89 GLN A CA 1
ATOM 669 C C . GLN A 1 89 ? 9.781 17.891 4.168 1 97.12 89 GLN A C 1
ATOM 671 O O . GLN A 1 89 ? 8.766 17.203 4.254 1 97.12 89 GLN A O 1
ATOM 676 N N . SER A 1 90 ? 9.82 19.219 4.375 1 97.25 90 SER A N 1
ATOM 677 C CA . SER A 1 90 ? 8.625 20.016 4.598 1 97.25 90 SER A CA 1
ATOM 678 C C . SER A 1 90 ? 8.516 21.156 3.59 1 97.25 90 SER A C 1
ATOM 680 O O . SER A 1 90 ? 9.531 21.734 3.193 1 97.25 90 SER A O 1
ATOM 682 N N . ARG A 1 91 ? 7.305 21.359 3.158 1 96.38 91 ARG A N 1
ATOM 683 C CA . ARG A 1 91 ? 7.031 22.547 2.35 1 96.38 91 ARG A CA 1
ATOM 684 C C . ARG A 1 91 ? 5.613 23.062 2.588 1 96.38 91 ARG A C 1
ATOM 686 O O . ARG A 1 91 ? 4.859 22.469 3.367 1 96.38 91 ARG A O 1
ATOM 693 N N . ARG A 1 92 ? 5.398 24.25 1.994 1 96.88 92 ARG A N 1
ATOM 694 C CA . ARG A 1 92 ? 4.039 24.781 2.025 1 96.88 92 ARG A CA 1
ATOM 695 C C . ARG A 1 92 ? 3.365 24.641 0.666 1 96.88 92 ARG A C 1
ATOM 697 O O . ARG A 1 92 ? 4.02 24.734 -0.374 1 96.88 92 ARG A O 1
ATOM 704 N N . ASP A 1 93 ? 2.07 24.281 0.707 1 95.94 93 ASP A N 1
ATOM 705 C CA . ASP A 1 93 ? 1.225 24.234 -0.481 1 95.94 93 ASP A CA 1
ATOM 706 C C . ASP A 1 93 ? -0.136 24.875 -0.211 1 95.94 93 ASP A C 1
ATOM 708 O O . ASP A 1 93 ? -0.907 24.375 0.613 1 95.94 93 ASP A O 1
ATOM 712 N N . HIS A 1 94 ? -0.42 25.953 -0.94 1 95.38 94 HIS A N 1
ATOM 713 C CA . HIS A 1 94 ? -1.652 26.703 -0.74 1 95.38 94 HIS A CA 1
ATOM 714 C C . HIS A 1 94 ? -1.879 27.016 0.737 1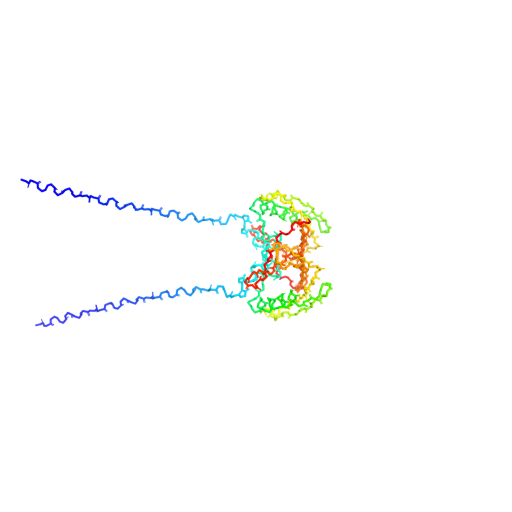 95.38 94 HIS A C 1
ATOM 716 O O . HIS A 1 94 ? -2.977 26.797 1.258 1 95.38 94 HIS A O 1
ATOM 722 N N . GLY A 1 95 ? -0.777 27.344 1.421 1 95.88 95 GLY A N 1
ATOM 723 C CA . GLY A 1 95 ? -0.832 27.766 2.809 1 95.88 95 GLY A CA 1
ATOM 724 C C . GLY A 1 95 ? -0.763 26.625 3.795 1 95.88 95 GLY A C 1
ATOM 725 O O . GLY A 1 95 ? -0.492 26.828 4.98 1 95.88 95 GLY A O 1
ATOM 726 N N . ASP A 1 96 ? -1.005 25.453 3.346 1 97.38 96 ASP A N 1
ATOM 727 C CA . ASP A 1 96 ? -0.978 24.281 4.219 1 97.38 96 ASP A CA 1
ATOM 728 C C . ASP A 1 96 ? 0.449 23.781 4.418 1 97.38 96 ASP A C 1
ATOM 730 O O . ASP A 1 96 ? 1.248 23.781 3.479 1 97.38 96 ASP A O 1
ATOM 734 N N . ARG A 1 97 ? 0.746 23.391 5.648 1 97.75 97 ARG A N 1
ATOM 735 C CA . ARG A 1 97 ? 1.998 22.688 5.898 1 97.75 97 ARG A CA 1
ATOM 736 C C . ARG A 1 97 ? 1.94 21.25 5.352 1 97.75 97 ARG A C 1
ATOM 738 O O . ARG A 1 97 ? 1.063 20.484 5.73 1 97.75 97 ARG A O 1
ATOM 745 N N . CYS A 1 98 ? 2.918 20.938 4.504 1 97.75 98 CYS A N 1
ATOM 746 C CA . CYS A 1 98 ? 2.977 19.609 3.904 1 97.75 98 CYS A CA 1
ATOM 747 C C . CYS A 1 98 ? 4.312 18.938 4.191 1 97.75 98 CYS A C 1
ATOM 749 O O . CYS A 1 98 ? 5.344 19.609 4.273 1 97.75 98 CYS A O 1
ATOM 751 N N . ARG A 1 99 ? 4.293 17.734 4.453 1 96.5 99 ARG A N 1
ATOM 752 C CA . ARG A 1 99 ? 5.508 16.969 4.715 1 96.5 99 ARG A CA 1
ATOM 753 C C . ARG A 1 99 ? 5.551 15.703 3.873 1 96.5 99 ARG A C 1
ATOM 755 O O . ARG A 1 99 ? 4.535 15.031 3.699 1 96.5 99 ARG A O 1
ATOM 762 N N . GLN A 1 100 ? 6.699 15.438 3.275 1 95.88 100 GLN A N 1
ATOM 763 C CA . GLN A 1 100 ? 6.918 14.141 2.65 1 95.88 100 GLN A CA 1
ATOM 764 C C . GLN A 1 100 ? 7.312 13.086 3.688 1 95.88 100 GLN A C 1
ATOM 766 O O . GLN A 1 100 ? 8.195 13.328 4.516 1 95.88 100 GLN A O 1
ATOM 771 N N . LEU A 1 101 ? 6.664 12.023 3.645 1 96.69 101 LEU A N 1
ATOM 772 C CA . LEU A 1 101 ? 6.859 10.984 4.648 1 96.69 101 LEU A CA 1
ATOM 773 C C . LEU A 1 101 ? 7.223 9.656 3.996 1 96.69 101 LEU A C 1
ATOM 775 O O . LEU A 1 101 ? 6.562 9.227 3.047 1 96.69 101 LEU A O 1
ATOM 779 N N . ARG A 1 102 ? 8.297 9.062 4.398 1 97.12 102 ARG A N 1
ATOM 780 C CA . ARG A 1 102 ? 8.586 7.664 4.078 1 97.12 102 ARG A CA 1
ATOM 781 C C . ARG A 1 102 ? 7.98 6.73 5.121 1 97.12 102 ARG A C 1
ATOM 783 O O . ARG A 1 102 ? 8.227 6.883 6.32 1 97.12 102 ARG A O 1
ATOM 790 N N . SER A 1 103 ? 7.203 5.793 4.652 1 97.31 103 SER A N 1
ATOM 791 C CA . SER A 1 103 ? 6.562 4.793 5.5 1 97.31 103 SER A CA 1
ATOM 792 C C . SER A 1 103 ? 7.113 3.398 5.223 1 97.31 103 SER A C 1
ATOM 794 O O . SER A 1 103 ? 7.16 2.963 4.07 1 97.31 103 SER A O 1
ATOM 796 N N . GLU A 1 104 ? 7.508 2.723 6.254 1 98.06 104 GLU A N 1
ATOM 797 C CA . GLU A 1 104 ? 8.031 1.365 6.129 1 98.06 104 GLU A CA 1
ATOM 798 C C . GLU A 1 104 ? 7.352 0.421 7.121 1 98.06 104 GLU A C 1
ATOM 800 O O . GLU A 1 104 ? 7.164 0.769 8.289 1 98.06 104 GLU A O 1
ATOM 805 N N . PHE A 1 105 ? 6.961 -0.792 6.609 1 97.12 105 PHE A N 1
ATOM 806 C CA . PHE A 1 105 ? 6.32 -1.81 7.434 1 97.12 105 PHE A CA 1
ATOM 807 C C . PHE A 1 105 ? 6.977 -3.168 7.227 1 97.12 105 PHE A C 1
ATOM 809 O O . PHE A 1 105 ? 7.457 -3.471 6.129 1 97.12 105 PHE A O 1
ATOM 816 N N . ARG A 1 106 ? 6.91 -3.961 8.289 1 95.12 106 ARG A N 1
ATOM 817 C CA . ARG A 1 106 ? 7.34 -5.355 8.242 1 95.12 106 ARG A CA 1
ATOM 818 C C . ARG A 1 106 ? 6.41 -6.242 9.062 1 95.12 106 ARG A C 1
ATOM 820 O O . ARG A 1 106 ? 6 -5.871 10.164 1 95.12 106 ARG A O 1
ATOM 827 N N . ARG A 1 107 ? 6.082 -7.363 8.43 1 92.38 107 ARG A N 1
ATOM 828 C CA . ARG A 1 107 ? 5.289 -8.391 9.094 1 92.38 107 ARG A CA 1
ATOM 829 C C . ARG A 1 107 ? 5.645 -9.781 8.57 1 92.38 107 ARG A C 1
ATOM 831 O O . ARG A 1 107 ? 5.445 -10.078 7.395 1 92.38 107 ARG A O 1
ATOM 838 N N . ALA A 1 108 ? 6.027 -10.656 9.438 1 83.38 108 ALA A N 1
ATOM 839 C CA . ALA A 1 108 ? 6.215 -12.07 9.117 1 83.38 108 ALA A CA 1
ATOM 840 C C . ALA A 1 108 ? 6.93 -12.242 7.781 1 83.38 108 ALA A C 1
ATOM 842 O O . ALA A 1 108 ? 6.469 -12.984 6.91 1 83.38 108 ALA A O 1
ATOM 843 N N . GLY A 1 109 ? 7.965 -11.484 7.504 1 80.44 109 GLY A N 1
ATOM 844 C CA . GLY A 1 109 ? 8.766 -11.641 6.301 1 80.44 109 GLY A CA 1
ATOM 845 C C . GLY A 1 109 ? 8.281 -10.789 5.145 1 80.44 109 GLY A C 1
ATOM 846 O O . GLY A 1 109 ? 8.969 -10.664 4.129 1 80.44 109 GLY A O 1
ATOM 847 N N . GLU A 1 110 ? 7.133 -10.258 5.316 1 88.75 110 GLU A N 1
ATOM 848 C CA . GLU A 1 110 ? 6.605 -9.297 4.352 1 88.75 110 GLU A CA 1
ATOM 849 C C . GLU A 1 110 ? 7.086 -7.879 4.66 1 88.75 110 GLU A C 1
ATOM 851 O O . GLU A 1 110 ? 7.191 -7.496 5.824 1 88.75 110 GLU A O 1
ATOM 856 N N . THR A 1 111 ? 7.426 -7.16 3.572 1 93.5 111 THR A N 1
ATOM 857 C CA . THR A 1 111 ? 7.801 -5.762 3.744 1 93.5 111 THR A CA 1
ATOM 858 C C . THR A 1 111 ? 6.965 -4.863 2.84 1 93.5 111 THR A C 1
ATOM 860 O O . THR A 1 111 ? 6.512 -5.289 1.777 1 93.5 111 THR A O 1
ATOM 863 N N . GLU A 1 112 ? 6.695 -3.648 3.348 1 95.75 112 GLU A N 1
ATOM 864 C CA . GLU A 1 112 ? 6.012 -2.598 2.598 1 95.75 112 GLU A CA 1
ATOM 865 C C . GLU A 1 112 ? 6.668 -1.239 2.832 1 95.75 112 GLU A C 1
ATOM 867 O O . GLU A 1 112 ? 7.074 -0.925 3.951 1 95.75 112 GLU A O 1
ATOM 872 N N . ALA A 1 113 ? 6.773 -0.49 1.753 1 96.25 113 ALA A N 1
ATOM 873 C CA . ALA A 1 113 ? 7.277 0.875 1.877 1 96.25 113 ALA A CA 1
ATOM 874 C C . ALA A 1 113 ? 6.625 1.796 0.848 1 96.25 113 ALA A C 1
ATOM 876 O O . ALA A 1 113 ? 6.406 1.398 -0.298 1 96.25 113 ALA A O 1
ATOM 877 N N . TRP A 1 114 ? 6.375 3.008 1.269 1 95.12 114 TRP A N 1
ATOM 878 C CA . TRP A 1 114 ? 5.973 4.016 0.292 1 95.12 114 TRP A CA 1
ATOM 879 C C . TRP A 1 114 ? 6.32 5.418 0.784 1 95.12 114 TRP A C 1
ATOM 881 O O . TRP A 1 114 ? 6.531 5.629 1.98 1 95.12 114 TRP A O 1
ATOM 891 N N . THR A 1 115 ? 6.547 6.281 -0.123 1 94.69 115 THR A N 1
ATOM 892 C CA . THR A 1 115 ? 6.77 7.699 0.124 1 94.69 115 THR A CA 1
ATOM 893 C C . THR A 1 115 ? 5.633 8.539 -0.455 1 94.69 115 THR A C 1
ATOM 895 O O . THR A 1 115 ? 5.195 8.305 -1.585 1 94.69 115 THR A O 1
ATOM 898 N N . GLY A 1 116 ? 5.105 9.438 0.331 1 92.31 116 GLY A N 1
ATOM 899 C CA . GLY A 1 116 ? 4.043 10.312 -0.123 1 92.31 116 GLY A CA 1
ATOM 900 C C . GLY A 1 116 ? 4.023 11.648 0.595 1 92.31 116 GLY A C 1
ATOM 901 O O . GLY A 1 116 ? 4.73 11.844 1.586 1 92.31 116 GLY A O 1
ATOM 902 N N . TRP A 1 117 ? 3.24 12.516 0.018 1 93.56 117 TRP A N 1
ATOM 903 C CA . TRP A 1 117 ? 3.055 13.836 0.612 1 93.56 117 TRP A CA 1
ATOM 904 C C . TRP A 1 117 ? 1.754 13.898 1.407 1 93.56 117 TRP A C 1
ATOM 906 O O . TRP A 1 117 ? 0.726 13.375 0.968 1 93.56 117 TRP A O 1
ATOM 916 N N . TYR A 1 118 ? 1.876 14.57 2.555 1 95.06 118 TYR A N 1
ATOM 917 C CA . TYR A 1 118 ? 0.724 14.797 3.418 1 95.06 118 TYR A CA 1
ATOM 918 C C . TYR A 1 118 ? 0.667 16.25 3.879 1 95.06 118 TYR A C 1
ATOM 920 O O . TYR A 1 118 ? 1.689 16.828 4.25 1 95.06 118 TYR A O 1
ATOM 928 N N . CYS A 1 119 ? -0.517 16.75 3.807 1 96.94 119 CYS A N 1
ATOM 929 C CA . CYS A 1 119 ? -0.683 18.156 4.168 1 96.94 119 CYS A CA 1
ATOM 930 C C . CYS A 1 119 ? -1.68 18.312 5.309 1 96.94 119 CYS A C 1
ATOM 932 O O . CYS A 1 119 ? -2.701 17.625 5.344 1 96.94 119 CYS A O 1
ATOM 934 N N . LYS A 1 120 ? -1.315 19.203 6.223 1 97 120 LYS A N 1
ATOM 935 C CA . LYS A 1 120 ? -2.225 19.547 7.312 1 97 120 LYS A CA 1
ATOM 936 C C . LYS A 1 120 ? -3.283 20.547 6.859 1 97 120 LYS A C 1
ATOM 938 O O . LYS A 1 120 ? -2.973 21.703 6.594 1 97 120 LYS A O 1
ATOM 943 N N . GLU A 1 121 ? -4.523 20.047 6.902 1 95.31 121 GLU A N 1
ATOM 944 C CA . GLU A 1 121 ? -5.609 20.891 6.414 1 95.31 121 GLU A CA 1
ATOM 945 C C . GLU A 1 121 ? -6.191 21.75 7.539 1 95.31 121 GLU A C 1
ATOM 947 O O . GLU A 1 121 ? -5.812 21.594 8.703 1 95.31 121 GLU A O 1
ATOM 952 N N . LYS A 1 122 ? -7.082 22.641 7.168 1 95.69 122 LYS A N 1
ATOM 953 C CA . LYS A 1 122 ? -7.613 23.641 8.094 1 95.69 122 LYS A CA 1
ATOM 954 C C . LYS A 1 122 ? -8.336 22.984 9.258 1 95.69 122 LYS A C 1
ATOM 956 O O . LYS A 1 122 ? -8.359 23.516 10.367 1 95.69 122 LYS A O 1
ATOM 961 N N . ASP A 1 123 ? -8.805 21.812 9.062 1 93.81 123 ASP A N 1
ATOM 962 C CA . ASP A 1 123 ? -9.523 21.094 10.117 1 93.81 123 ASP A CA 1
ATOM 963 C C . ASP A 1 123 ? -8.555 20.375 11.055 1 93.81 123 ASP A C 1
ATOM 965 O O . ASP A 1 123 ? -8.977 19.703 11.992 1 93.81 123 ASP A O 1
ATOM 969 N N . GLY A 1 124 ? -7.359 20.5 10.828 1 93 124 GLY A N 1
ATOM 970 C CA . GLY A 1 124 ? -6.348 19.906 11.688 1 93 124 GLY A CA 1
ATOM 971 C C . GLY A 1 124 ? -5.941 18.516 11.266 1 93 124 GLY A C 1
ATOM 972 O O . GLY A 1 124 ? -5.004 17.938 11.82 1 93 124 GLY A O 1
ATOM 973 N N . ASN A 1 125 ? -6.57 17.969 10.266 1 93.12 125 ASN A N 1
ATOM 974 C CA . ASN A 1 125 ? -6.273 16.609 9.805 1 93.12 125 ASN A CA 1
ATOM 975 C C . ASN A 1 125 ? -5.227 16.609 8.695 1 93.12 125 ASN A C 1
ATOM 977 O O . ASN A 1 125 ? -5.168 17.531 7.891 1 93.12 125 ASN A O 1
ATOM 981 N N . TRP A 1 126 ? -4.426 15.625 8.836 1 94.38 126 TRP A N 1
ATOM 982 C CA . TRP A 1 126 ? -3.447 15.406 7.773 1 94.38 126 TRP A CA 1
ATOM 983 C C . TRP A 1 126 ? -4.035 14.531 6.668 1 94.38 126 TRP A C 1
ATOM 985 O O . TRP A 1 126 ? -4.645 13.5 6.941 1 94.38 126 TRP A O 1
ATOM 995 N N . ARG A 1 127 ? -3.844 14.984 5.422 1 93.5 127 ARG A N 1
ATOM 996 C CA . ARG A 1 127 ? -4.348 14.242 4.27 1 93.5 127 ARG A CA 1
ATOM 997 C C . ARG A 1 127 ? -3.303 14.18 3.16 1 93.5 127 ARG A C 1
ATOM 999 O O . ARG A 1 127 ? -2.51 15.109 2.994 1 93.5 127 ARG A O 1
ATOM 1006 N N . SER A 1 128 ? -3.42 13.062 2.432 1 92.38 128 SER A N 1
ATOM 1007 C CA . SER A 1 128 ? -2.512 12.93 1.297 1 92.38 128 SER A CA 1
ATOM 1008 C C . SER A 1 128 ? -2.818 13.961 0.216 1 92.38 128 SER A C 1
ATOM 1010 O O . SER A 1 128 ? -3.979 14.32 0.01 1 92.38 128 SER A O 1
ATOM 1012 N N . ARG A 1 129 ? -1.768 14.422 -0.409 1 90.12 129 ARG A N 1
ATOM 1013 C CA . ARG A 1 129 ? -1.872 15.359 -1.524 1 90.12 129 ARG A CA 1
ATOM 1014 C C . ARG A 1 129 ? -0.817 15.062 -2.586 1 90.12 129 ARG A C 1
ATOM 1016 O O . ARG A 1 129 ? 0.326 14.742 -2.26 1 90.12 129 ARG A O 1
ATOM 1023 N N . LYS A 1 130 ? -1.32 15.102 -3.842 1 85.25 130 LYS A N 1
ATOM 1024 C CA . LYS A 1 130 ? -0.361 15.008 -4.938 1 85.25 130 LYS A CA 1
ATOM 1025 C C . LYS A 1 130 ? 0.314 16.344 -5.199 1 85.25 130 LYS A C 1
ATOM 1027 O O . LYS A 1 130 ? -0.329 17.297 -5.668 1 85.25 130 LYS A O 1
ATOM 1032 N N . LEU A 1 131 ? 1.507 16.406 -4.832 1 85.56 131 LEU A N 1
ATOM 1033 C CA . LEU A 1 131 ? 2.238 17.641 -5.039 1 85.56 131 LEU A CA 1
ATOM 1034 C C . LEU A 1 131 ? 3.18 17.531 -6.234 1 85.56 131 LEU A C 1
ATOM 1036 O O . LEU A 1 131 ? 3.893 16.531 -6.375 1 85.56 131 LEU A O 1
ATOM 1040 N N . PRO A 1 132 ? 2.965 18.438 -7.23 1 74.75 132 PRO A N 1
ATOM 1041 C CA . PRO A 1 132 ? 3.895 18.422 -8.359 1 74.75 132 PRO A CA 1
ATOM 1042 C C . PRO A 1 132 ? 5.348 18.594 -7.93 1 74.75 132 PRO A C 1
ATOM 1044 O O . PRO A 1 132 ? 5.621 19.203 -6.887 1 74.75 132 PRO A O 1
ATOM 1047 N N . LYS A 1 133 ? 6.324 17.938 -8.602 1 66.31 133 LYS A N 1
ATOM 1048 C CA . LYS A 1 133 ? 7.746 18.109 -8.336 1 66.31 133 LYS A CA 1
ATOM 1049 C C . LYS A 1 133 ? 8.164 19.578 -8.508 1 66.31 133 LYS A C 1
ATOM 1051 O O . LYS A 1 133 ? 7.57 20.312 -9.297 1 66.31 133 LYS A O 1
ATOM 1056 N N . MET B 1 1 ? -73.688 -26.109 20.422 1 32.94 1 MET B N 1
ATOM 1057 C CA . MET B 1 1 ? -72.375 -26.266 19.922 1 32.94 1 MET B CA 1
ATOM 1058 C C . MET B 1 1 ? -71.75 -24.922 19.516 1 32.94 1 MET B C 1
ATOM 1060 O O . MET B 1 1 ? -72.125 -24.375 18.484 1 32.94 1 MET B O 1
ATOM 1064 N N . ASN B 1 2 ? -71.5 -23.938 20.516 1 34.38 2 ASN B N 1
ATOM 1065 C CA . ASN B 1 2 ? -71.062 -22.562 20.5 1 34.38 2 ASN B CA 1
ATOM 1066 C C . ASN B 1 2 ? -69.688 -22.453 19.859 1 34.38 2 ASN B C 1
ATOM 1068 O O . ASN B 1 2 ? -68.75 -23.156 20.25 1 34.38 2 ASN B O 1
ATOM 1072 N N . ARG B 1 3 ? -69.625 -22.188 18.531 1 38.59 3 ARG B N 1
ATOM 1073 C CA . ARG B 1 3 ? -68.5 -21.859 17.641 1 38.59 3 ARG B CA 1
ATOM 1074 C C . ARG B 1 3 ? -67.688 -20.703 18.188 1 38.59 3 ARG B C 1
ATOM 1076 O O . ARG B 1 3 ? -68.062 -19.547 18.109 1 38.59 3 ARG B O 1
ATOM 1083 N N . ARG B 1 4 ? -67.062 -20.828 19.438 1 39.31 4 ARG B N 1
ATOM 1084 C CA . ARG B 1 4 ? -66.188 -19.812 19.922 1 39.31 4 ARG B CA 1
ATOM 1085 C C . ARG B 1 4 ? -65.125 -19.484 18.875 1 39.31 4 ARG B C 1
ATOM 1087 O O . ARG B 1 4 ? -64.438 -20.375 18.375 1 39.31 4 ARG B O 1
ATOM 1094 N N . TYR B 1 5 ? -65.438 -18.562 17.922 1 37.94 5 TYR B N 1
ATOM 1095 C CA . TYR B 1 5 ? -64.562 -17.922 16.984 1 37.94 5 TYR B CA 1
ATOM 1096 C C . TYR B 1 5 ? -63.312 -17.359 17.703 1 37.94 5 TYR B C 1
ATOM 1098 O O . TYR B 1 5 ? -63.438 -16.438 18.531 1 37.94 5 TYR B O 1
ATOM 1106 N N . THR B 1 6 ? -62.438 -18.188 18.406 1 38.22 6 THR B N 1
ATOM 1107 C CA . THR B 1 6 ? -61.219 -17.672 18.953 1 38.22 6 THR B CA 1
ATOM 1108 C C . THR B 1 6 ? -60.406 -16.906 17.891 1 38.22 6 THR B C 1
ATOM 1110 O O . THR B 1 6 ? -60.125 -17.453 16.828 1 38.22 6 THR B O 1
ATOM 1113 N N . ILE B 1 7 ? -60.719 -15.617 17.719 1 42.69 7 ILE B N 1
ATOM 1114 C CA . ILE B 1 7 ? -59.969 -14.641 16.953 1 42.69 7 ILE B CA 1
ATOM 1115 C C . ILE B 1 7 ? -58.5 -14.742 17.297 1 42.69 7 ILE B C 1
ATOM 1117 O O . ILE B 1 7 ? -58.094 -14.516 18.453 1 42.69 7 ILE B O 1
ATOM 1121 N N . LEU B 1 8 ? -57.75 -15.828 16.891 1 40.88 8 LEU B N 1
ATOM 1122 C CA . LEU B 1 8 ? -56.312 -15.891 17.031 1 40.88 8 LEU B CA 1
ATOM 1123 C C . LEU B 1 8 ? -55.656 -14.633 16.453 1 40.88 8 LEU B C 1
ATOM 1125 O O . LEU B 1 8 ? -55.812 -14.312 15.281 1 40.88 8 LEU B O 1
ATOM 1129 N N . HIS B 1 9 ? -55.562 -13.492 17.25 1 43.88 9 HIS B N 1
ATOM 1130 C CA . HIS B 1 9 ? -54.781 -12.32 16.938 1 43.88 9 HIS B CA 1
ATOM 1131 C C . HIS B 1 9 ? -53.344 -12.719 16.578 1 43.88 9 HIS B C 1
ATOM 1133 O O . HIS B 1 9 ? -52.656 -13.398 17.359 1 43.88 9 HIS B O 1
ATOM 1139 N N . ALA B 1 10 ? -53.062 -13.055 15.32 1 41.12 10 ALA B N 1
ATOM 1140 C CA . ALA B 1 10 ? -51.719 -13.188 14.734 1 41.12 10 ALA B CA 1
ATOM 1141 C C . ALA B 1 10 ? -50.844 -12.008 15.125 1 41.12 10 ALA B C 1
ATOM 1143 O O . ALA B 1 10 ? -51.125 -10.859 14.781 1 41.12 10 ALA B O 1
ATOM 1144 N N . LEU B 1 11 ? -50.312 -11.945 16.391 1 39.84 11 LEU B N 1
ATOM 1145 C CA . LEU B 1 11 ? -49.312 -10.992 16.766 1 39.84 11 LEU B CA 1
ATOM 1146 C C . LEU B 1 11 ? -48.188 -10.953 15.727 1 39.84 11 LEU B C 1
ATOM 1148 O O . LEU B 1 11 ? -47.531 -11.969 15.461 1 39.84 11 LEU B O 1
ATOM 1152 N N . ALA B 1 12 ? -48.344 -10.172 14.672 1 41.47 12 ALA B N 1
ATOM 1153 C CA . ALA B 1 12 ? -47.281 -9.805 13.719 1 41.47 12 ALA B CA 1
ATOM 1154 C C . ALA B 1 12 ? -46 -9.398 14.438 1 41.47 12 ALA B C 1
ATOM 1156 O O . ALA B 1 12 ? -46 -8.438 15.219 1 41.47 12 ALA B O 1
ATOM 1157 N N . CYS B 1 13 ? -45.125 -10.336 14.844 1 42.22 13 CYS B N 1
ATOM 1158 C CA . CYS B 1 13 ? -43.75 -10.117 15.32 1 42.22 13 CYS B CA 1
ATOM 1159 C C . CYS B 1 13 ? -43.031 -9.133 14.43 1 42.22 13 CYS B C 1
ATOM 1161 O O . CYS B 1 13 ? -42.719 -9.438 13.273 1 42.22 13 CYS B O 1
ATOM 1163 N N . SER B 1 14 ? -43.344 -7.867 14.438 1 44.62 14 SER B N 1
ATOM 1164 C CA . SER B 1 14 ? -42.5 -6.859 13.789 1 44.62 14 SER B CA 1
ATOM 1165 C C . SER B 1 14 ? -41.031 -7.012 14.203 1 44.62 14 SER B C 1
ATOM 1167 O O . SER B 1 14 ? -40.688 -6.805 15.367 1 44.62 14 SER B O 1
ATOM 1169 N N . ALA B 1 15 ? -40.281 -7.941 13.711 1 42.47 15 ALA B N 1
ATOM 1170 C CA . ALA B 1 15 ? -38.812 -7.969 13.82 1 42.47 15 ALA B CA 1
ATOM 1171 C C . ALA B 1 15 ? -38.219 -6.633 13.406 1 42.47 15 ALA B C 1
ATOM 1173 O O . ALA B 1 15 ? -38.312 -6.242 12.242 1 42.47 15 ALA B O 1
ATOM 1174 N N . ALA B 1 16 ? -38.219 -5.562 14.25 1 43.53 16 ALA B N 1
ATOM 1175 C CA . ALA B 1 16 ? -37.375 -4.383 14.078 1 43.53 16 ALA B CA 1
ATOM 1176 C C . ALA B 1 16 ? -35.938 -4.781 13.703 1 43.53 16 ALA B C 1
ATOM 1178 O O . ALA B 1 16 ? -35.219 -5.371 14.508 1 43.53 16 ALA B O 1
ATOM 1179 N N . MET B 1 17 ? -35.531 -5.055 12.5 1 46.53 17 MET B N 1
ATOM 1180 C CA . MET B 1 17 ? -34.156 -5.172 12 1 46.53 17 MET B CA 1
ATOM 1181 C C . MET B 1 17 ? -33.344 -3.955 12.391 1 46.53 17 MET B C 1
ATOM 1183 O O . MET B 1 17 ? -33.594 -2.844 11.93 1 46.53 17 MET B O 1
ATOM 1187 N N . LEU B 1 18 ? -32.938 -3.803 13.633 1 42.12 18 LEU B N 1
ATOM 1188 C CA . LEU B 1 18 ? -31.875 -2.848 13.953 1 42.12 18 LEU B CA 1
ATOM 1189 C C . LEU B 1 18 ? -30.656 -3.053 13.062 1 42.12 18 LEU B C 1
ATOM 1191 O O . LEU B 1 18 ? -29.922 -4.027 13.219 1 42.12 18 LEU B O 1
ATOM 1195 N N . ALA B 1 19 ? -30.578 -2.674 11.773 1 45.88 19 ALA B N 1
ATOM 1196 C CA . ALA B 1 19 ? -29.406 -2.508 10.938 1 45.88 19 ALA B CA 1
ATOM 1197 C C . ALA B 1 19 ? -28.312 -1.717 11.656 1 45.88 19 ALA B C 1
ATOM 1199 O O . ALA B 1 19 ? -28.453 -0.508 11.859 1 45.88 19 ALA B O 1
ATOM 1200 N N . GLY B 1 20 ? -27.594 -2.277 12.641 1 43.59 20 GLY B N 1
ATOM 1201 C CA . GLY B 1 20 ? -26.406 -1.649 13.195 1 43.59 20 GLY B CA 1
ATOM 1202 C C . GLY B 1 20 ? -25.484 -1.085 12.133 1 43.59 20 GLY B C 1
ATOM 1203 O O . GLY B 1 20 ? -24.891 -1.836 11.352 1 43.59 20 GLY B O 1
ATOM 1204 N N . ALA B 1 21 ? -25.578 0.105 11.609 1 46.34 21 ALA B N 1
ATOM 1205 C CA . ALA B 1 21 ? -24.609 0.85 10.812 1 46.34 21 ALA B CA 1
ATOM 1206 C C . ALA B 1 21 ? -23.219 0.772 11.43 1 46.34 21 ALA B C 1
ATOM 1208 O O . ALA B 1 21 ? -22.984 1.284 12.523 1 46.34 21 ALA B O 1
ATOM 1209 N N . MET B 1 22 ? -22.438 -0.258 11.234 1 51.03 22 MET B N 1
ATOM 1210 C CA . MET B 1 22 ? -21.016 -0.214 11.555 1 51.03 22 MET B CA 1
ATOM 1211 C C . MET B 1 22 ? -20.391 1.101 11.102 1 51.03 22 MET B C 1
ATOM 1213 O O . MET B 1 22 ? -20.125 1.282 9.906 1 51.03 22 MET B O 1
ATOM 1217 N N . SER B 1 23 ? -20.656 2.221 11.734 1 52.16 23 SER B N 1
ATOM 1218 C CA . SER B 1 23 ? -19.953 3.48 11.508 1 52.16 23 SER B CA 1
ATOM 1219 C C . SER B 1 23 ? -18.438 3.291 11.555 1 52.16 23 SER B C 1
ATOM 1221 O O . SER B 1 23 ? -17.906 2.74 12.523 1 52.16 23 SER B O 1
ATOM 1223 N N . ALA B 1 24 ? -17.875 3.258 10.375 1 60.28 24 ALA B N 1
ATOM 1224 C CA . ALA B 1 24 ? -16.422 3.346 10.414 1 60.28 24 ALA B CA 1
ATOM 1225 C C . ALA B 1 24 ? -15.961 4.395 11.422 1 60.28 24 ALA B C 1
ATOM 1227 O O . ALA B 1 24 ? -16.344 5.559 11.336 1 60.28 24 ALA B O 1
ATOM 1228 N N . GLY B 1 25 ? -15.5 4.098 12.547 1 61.44 25 GLY B N 1
ATOM 1229 C CA . GLY B 1 25 ? -15.039 5.035 13.555 1 61.44 25 GLY B CA 1
ATOM 1230 C C . GLY B 1 25 ? -13.961 5.977 13.047 1 61.44 25 GLY B C 1
ATOM 1231 O O . GLY B 1 25 ? -13.438 5.797 11.953 1 61.44 25 GLY B O 1
ATOM 1232 N N . PRO B 1 26 ? -13.664 7.004 13.688 1 64.75 26 PRO B N 1
ATOM 1233 C CA . PRO B 1 26 ? -12.758 8.086 13.297 1 64.75 26 PRO B CA 1
ATOM 1234 C C . PRO B 1 26 ? -11.383 7.574 12.852 1 64.75 26 PRO B C 1
ATOM 1236 O O . PRO B 1 26 ? -10.797 8.109 11.914 1 64.75 26 PRO B O 1
ATOM 1239 N N . ALA B 1 27 ? -10.93 6.504 13.391 1 71.44 27 ALA B N 1
ATOM 1240 C CA . ALA B 1 27 ? -9.609 6 13.039 1 71.44 27 ALA B CA 1
ATOM 1241 C C . ALA B 1 27 ? -9.594 5.438 11.617 1 71.44 27 ALA B C 1
ATOM 1243 O O . ALA B 1 27 ? -8.656 5.684 10.852 1 71.44 27 ALA B O 1
ATOM 1244 N N . VAL B 1 28 ? -10.672 4.844 11.281 1 67.19 28 VAL B N 1
ATOM 1245 C CA . VAL B 1 28 ? -10.75 4.203 9.969 1 67.19 28 VAL B CA 1
ATOM 1246 C C . VAL B 1 28 ? -10.789 5.27 8.875 1 67.19 28 VAL B C 1
ATOM 1248 O O . VAL B 1 28 ? -10.047 5.188 7.895 1 67.19 28 VAL B O 1
ATOM 1251 N N . ALA B 1 29 ? -11.578 6.234 9.055 1 73.38 29 ALA B N 1
ATOM 1252 C CA . ALA B 1 29 ? -11.688 7.297 8.055 1 73.38 29 ALA B CA 1
ATOM 1253 C C . ALA B 1 29 ? -10.367 8.039 7.898 1 73.38 29 ALA B C 1
ATOM 1255 O O . ALA B 1 29 ? -9.953 8.352 6.777 1 73.38 29 ALA B O 1
ATOM 1256 N N . TYR B 1 30 ? -9.727 8.258 9.039 1 69.75 30 TYR B N 1
ATOM 1257 C CA . TYR B 1 30 ? -8.445 8.961 9.016 1 69.75 30 TYR B CA 1
ATOM 1258 C C . TYR B 1 30 ? -7.387 8.141 8.289 1 69.75 30 TYR B C 1
ATOM 1260 O O . TYR B 1 30 ? -6.637 8.672 7.469 1 69.75 30 TYR B O 1
ATOM 1268 N N . PHE B 1 31 ? -7.496 6.879 8.5 1 75.44 31 PHE B N 1
ATOM 1269 C CA . PHE B 1 31 ? -6.508 6 7.887 1 75.44 31 PHE B CA 1
ATOM 1270 C C . PHE B 1 31 ? -6.754 5.879 6.387 1 75.44 31 PHE B C 1
ATOM 1272 O O . PHE B 1 31 ? -5.809 5.785 5.602 1 75.44 31 PHE B O 1
ATOM 1279 N N . ASP B 1 32 ? -7.961 6.105 6.035 1 75.5 32 ASP B N 1
ATOM 1280 C CA . ASP B 1 32 ? -8.281 6.141 4.613 1 75.5 32 ASP B CA 1
ATOM 1281 C C . ASP B 1 32 ? -7.555 7.285 3.914 1 75.5 32 ASP B C 1
ATOM 1283 O O . ASP B 1 32 ? -7.113 7.141 2.773 1 75.5 32 ASP B O 1
ATOM 1287 N N . HIS B 1 33 ? -7.457 8.352 4.609 1 81.44 33 HIS B N 1
ATOM 1288 C CA . HIS B 1 33 ? -6.758 9.492 4.039 1 81.44 33 HIS B CA 1
ATOM 1289 C C . HIS B 1 33 ? -5.262 9.219 3.906 1 81.44 33 HIS B C 1
ATOM 1291 O O . HIS B 1 33 ? -4.621 9.688 2.965 1 81.44 33 HIS B O 1
ATOM 1297 N N . TYR B 1 34 ? -4.789 8.438 4.871 1 82.75 34 TYR B N 1
ATOM 1298 C CA . TYR B 1 34 ? -3.395 8.008 4.797 1 82.75 34 TYR B CA 1
ATOM 1299 C C . TYR B 1 34 ? -3.162 7.125 3.578 1 82.75 34 TYR B C 1
ATOM 1301 O O . TYR B 1 34 ? -2.223 7.348 2.812 1 82.75 34 TYR B O 1
ATOM 1309 N N . LEU B 1 35 ? -4.047 6.207 3.309 1 81.06 35 LEU B N 1
ATOM 1310 C CA . LEU B 1 35 ? -3.91 5.242 2.219 1 81.06 35 LEU B CA 1
ATOM 1311 C C . LEU B 1 35 ? -4.254 5.887 0.879 1 81.06 35 LEU B C 1
ATOM 1313 O O . LEU B 1 35 ? -3.861 5.383 -0.175 1 81.06 35 LEU B O 1
ATOM 1317 N N . GLY B 1 36 ? -4.984 7 0.947 1 82.56 36 GLY B N 1
ATOM 1318 C CA . GLY B 1 36 ? -5.312 7.75 -0.253 1 82.56 36 GLY B CA 1
ATOM 1319 C C . GLY B 1 36 ? -4.094 8.328 -0.951 1 82.56 36 GLY B C 1
ATOM 1320 O O . GLY B 1 36 ? -4.176 8.75 -2.107 1 82.56 36 GLY B O 1
ATOM 1321 N N . GLY B 1 37 ? -3.021 8.172 -0.325 1 81.75 37 GLY B N 1
ATOM 1322 C CA . GLY B 1 37 ? -1.782 8.695 -0.881 1 81.75 37 GLY B CA 1
ATOM 1323 C C . GLY B 1 37 ? -0.955 7.637 -1.586 1 81.75 37 GLY B C 1
ATOM 1324 O O . GLY B 1 37 ? 0.077 7.941 -2.186 1 81.75 37 GLY B O 1
ATOM 1325 N N . THR B 1 38 ? -1.427 6.41 -1.535 1 89.69 38 THR B N 1
ATOM 1326 C CA . THR B 1 38 ? -0.654 5.352 -2.174 1 89.69 38 THR B CA 1
ATOM 1327 C C . THR B 1 38 ? -0.896 5.34 -3.682 1 89.69 38 THR B C 1
ATOM 1329 O O . THR B 1 38 ? -1.959 5.758 -4.148 1 89.69 38 THR B O 1
ATOM 1332 N N . ILE B 1 39 ? 0.046 4.832 -4.457 1 91.94 39 ILE B N 1
ATOM 1333 C CA . ILE B 1 39 ? -0.077 4.73 -5.906 1 91.94 39 ILE B CA 1
ATOM 1334 C C . ILE B 1 39 ? -1.14 3.695 -6.262 1 91.94 39 ILE B C 1
ATOM 1336 O O . ILE B 1 39 ? -2.098 4 -6.977 1 91.94 39 ILE B O 1
ATOM 1340 N N . VAL B 1 40 ? -1.059 2.525 -5.688 1 90.38 40 VAL B N 1
ATOM 1341 C CA . VAL B 1 40 ? -1.929 1.414 -6.059 1 90.38 40 VAL B CA 1
ATOM 1342 C C . VAL B 1 40 ? -3.361 1.711 -5.617 1 90.38 40 VAL B C 1
ATOM 1344 O O . VAL B 1 40 ? -4.316 1.332 -6.301 1 90.38 40 VAL B O 1
ATOM 1347 N N . GLY B 1 41 ? -3.566 2.449 -4.551 1 85.75 41 GLY B N 1
ATOM 1348 C CA . GLY B 1 41 ? -4.891 2.791 -4.051 1 85.75 41 GLY B CA 1
ATOM 1349 C C . GLY B 1 41 ? -5.605 3.816 -4.91 1 85.75 41 GLY B C 1
ATOM 1350 O O . GLY B 1 41 ? -6.809 4.035 -4.754 1 85.75 41 GLY B O 1
ATOM 1351 N N . THR B 1 42 ? -4.934 4.398 -5.891 1 88.06 42 THR B N 1
ATOM 1352 C CA . THR B 1 42 ? -5.543 5.473 -6.668 1 88.06 42 THR B CA 1
ATOM 1353 C C . THR B 1 42 ? -5.449 5.176 -8.164 1 88.06 42 THR B C 1
ATOM 1355 O O . THR B 1 42 ? -5.539 6.086 -8.984 1 88.06 42 THR B O 1
ATOM 1358 N N . LEU B 1 43 ? -5.223 3.998 -8.492 1 91.56 43 LEU B N 1
ATOM 1359 C CA . LEU B 1 43 ? -5.188 3.619 -9.898 1 91.56 43 LEU B CA 1
ATOM 1360 C C . LEU B 1 43 ? -6.578 3.678 -10.516 1 91.56 43 LEU B C 1
ATOM 1362 O O . LEU B 1 43 ? -7.562 3.301 -9.875 1 91.56 43 LEU B O 1
ATOM 1366 N N . THR B 1 44 ? -6.629 4.141 -11.805 1 91.25 44 THR B N 1
ATOM 1367 C CA . THR B 1 44 ? -7.871 4.102 -12.562 1 91.25 44 THR B CA 1
ATOM 1368 C C . THR B 1 44 ? -8.219 2.666 -12.953 1 91.25 44 THR B C 1
ATOM 1370 O O . THR B 1 44 ? -7.367 1.776 -12.883 1 91.25 44 THR B O 1
ATOM 1373 N N . GLN B 1 45 ? -9.461 2.545 -13.477 1 90.88 45 GLN B N 1
ATOM 1374 C CA . GLN B 1 45 ? -9.891 1.22 -13.906 1 90.88 45 GLN B CA 1
ATOM 1375 C C . GLN B 1 45 ? -9.016 0.698 -15.039 1 90.88 45 GLN B C 1
ATOM 1377 O O . GLN B 1 45 ? -8.688 -0.488 -15.078 1 90.88 45 GLN B O 1
ATOM 1382 N N . ASP B 1 46 ? -8.656 1.57 -15.891 1 92.81 46 ASP B N 1
ATOM 1383 C CA . ASP B 1 46 ? -7.805 1.166 -17 1 92.81 46 ASP B CA 1
ATOM 1384 C C . ASP B 1 46 ? -6.422 0.749 -16.5 1 92.81 46 ASP B C 1
ATOM 1386 O O . ASP B 1 46 ? -5.863 -0.245 -16.969 1 92.81 46 ASP B O 1
ATOM 1390 N N . GLN B 1 47 ? -5.938 1.5 -15.578 1 94 47 GLN B N 1
ATOM 1391 C CA . GLN B 1 47 ? -4.637 1.172 -15 1 94 47 GLN B CA 1
ATOM 1392 C C . GLN B 1 47 ? -4.695 -0.144 -14.227 1 94 47 GLN B C 1
ATOM 1394 O O . GLN B 1 47 ? -3.773 -0.958 -14.312 1 94 47 GLN B O 1
ATOM 1399 N N . LEU B 1 48 ? -5.777 -0.348 -13.57 1 93.38 48 LEU B N 1
ATOM 1400 C CA . LEU B 1 48 ? -5.953 -1.579 -12.805 1 93.38 48 LEU B CA 1
ATOM 1401 C C . LEU B 1 48 ? -6.016 -2.789 -13.734 1 93.38 48 LEU B C 1
ATOM 1403 O O . LEU B 1 48 ? -5.422 -3.83 -13.445 1 93.38 48 LEU B O 1
ATOM 1407 N N . THR B 1 49 ? -6.75 -2.615 -14.789 1 94.12 49 THR B N 1
ATOM 1408 C CA . THR B 1 49 ? -6.855 -3.697 -15.758 1 94.12 49 THR B CA 1
ATOM 1409 C C . THR B 1 49 ? -5.484 -4.047 -16.328 1 94.12 49 THR B C 1
ATOM 1411 O O . THR B 1 49 ? -5.113 -5.219 -16.391 1 94.12 49 THR B O 1
ATOM 1414 N N . ALA B 1 50 ? -4.723 -3.047 -16.688 1 95.69 50 ALA B N 1
ATOM 1415 C CA . ALA B 1 50 ? -3.387 -3.26 -17.25 1 95.69 50 ALA B CA 1
ATOM 1416 C C . ALA B 1 50 ? -2.463 -3.896 -16.203 1 95.69 50 ALA B C 1
ATOM 1418 O O . ALA B 1 50 ? -1.711 -4.824 -16.531 1 95.69 50 ALA B O 1
ATOM 1419 N N . LEU B 1 51 ? -2.535 -3.402 -15.008 1 95.94 51 LEU B N 1
ATOM 1420 C CA . LEU B 1 51 ? -1.685 -3.914 -13.938 1 95.94 51 LEU B CA 1
ATOM 1421 C C . LEU B 1 51 ? -1.999 -5.379 -13.641 1 95.94 51 LEU B C 1
ATOM 1423 O O . LEU B 1 51 ? -1.088 -6.188 -13.461 1 95.94 51 LEU B O 1
ATOM 1427 N N . THR B 1 52 ? -3.262 -5.703 -13.633 1 94.75 52 THR B N 1
ATOM 1428 C CA . THR B 1 52 ? -3.691 -7.066 -13.344 1 94.75 52 THR B CA 1
ATOM 1429 C C . THR B 1 52 ? -3.172 -8.031 -14.406 1 94.75 52 THR B C 1
ATOM 1431 O O . THR B 1 52 ? -2.777 -9.156 -14.094 1 94.75 52 THR B O 1
ATOM 1434 N N . ALA B 1 53 ? -3.172 -7.602 -15.594 1 95.06 53 ALA B N 1
ATOM 1435 C CA . ALA B 1 53 ? -2.66 -8.438 -16.672 1 95.06 53 ALA B CA 1
ATOM 1436 C C . ALA B 1 53 ? -1.169 -8.711 -16.5 1 95.06 53 ALA B C 1
ATOM 1438 O O . ALA B 1 53 ? -0.714 -9.844 -16.672 1 95.06 53 ALA B O 1
ATOM 1439 N N . VAL B 1 54 ? -0.4 -7.711 -16.125 1 96.69 54 VAL B N 1
ATOM 1440 C CA . VAL B 1 54 ? 1.037 -7.883 -15.945 1 96.69 54 VAL B CA 1
ATOM 1441 C C . VAL B 1 54 ? 1.302 -8.75 -14.719 1 96.69 54 VAL B C 1
ATOM 1443 O O . VAL B 1 54 ? 2.197 -9.602 -14.734 1 96.69 54 VAL B O 1
ATOM 1446 N N . PHE B 1 55 ? 0.532 -8.531 -13.711 1 96.31 55 PHE B N 1
ATOM 1447 C CA . PHE B 1 55 ? 0.619 -9.32 -12.492 1 96.31 55 PHE B CA 1
ATOM 1448 C C . PHE B 1 55 ? 0.438 -10.805 -12.789 1 96.31 55 PHE B C 1
ATOM 1450 O O . PHE B 1 55 ? 1.277 -11.625 -12.414 1 96.31 55 PHE B O 1
ATOM 1457 N N . ARG B 1 56 ? -0.611 -11.102 -13.531 1 95.75 56 ARG B N 1
ATOM 1458 C CA . ARG B 1 56 ? -0.908 -12.492 -13.859 1 95.75 56 ARG B CA 1
ATOM 1459 C C . ARG B 1 56 ? 0.188 -13.094 -14.727 1 95.75 56 ARG B C 1
ATOM 1461 O O . ARG B 1 56 ? 0.661 -14.203 -14.461 1 95.75 56 ARG B O 1
ATOM 1468 N N . ARG B 1 57 ? 0.568 -12.406 -15.719 1 97.38 57 ARG B N 1
ATOM 1469 C CA . ARG B 1 57 ? 1.611 -12.906 -16.609 1 97.38 57 ARG B CA 1
ATOM 1470 C C . ARG B 1 57 ? 2.906 -13.164 -15.844 1 97.38 57 ARG B C 1
ATOM 1472 O O . ARG B 1 57 ? 3.58 -14.172 -16.078 1 97.38 57 ARG B O 1
ATOM 1479 N N . THR B 1 58 ? 3.236 -12.266 -14.945 1 98.06 58 THR B N 1
ATOM 1480 C CA . THR B 1 58 ? 4.473 -12.391 -14.188 1 98.06 58 THR B CA 1
ATOM 1481 C C . THR B 1 58 ? 4.438 -13.633 -13.305 1 98.06 58 THR B C 1
ATOM 1483 O O . THR B 1 58 ? 5.406 -14.398 -13.258 1 98.06 58 THR B O 1
ATOM 1486 N N . LEU B 1 59 ? 3.338 -13.805 -12.672 1 97.19 59 LEU B N 1
ATOM 1487 C CA . LEU B 1 59 ? 3.227 -14.938 -11.766 1 97.19 59 LEU B CA 1
ATOM 1488 C C . LEU B 1 59 ? 3.141 -16.25 -12.547 1 97.19 59 LEU B C 1
ATOM 1490 O O . LEU B 1 59 ? 3.639 -17.281 -12.086 1 97.19 59 LEU B O 1
ATOM 1494 N N . GLU B 1 60 ? 2.551 -16.188 -13.703 1 97.62 60 GLU B N 1
ATOM 1495 C CA . GLU B 1 60 ? 2.381 -17.406 -14.508 1 97.62 60 GLU B CA 1
ATOM 1496 C C . GLU B 1 60 ? 3.682 -17.797 -15.203 1 97.62 60 GLU B C 1
ATOM 1498 O O . GLU B 1 60 ? 4.039 -18.969 -15.25 1 97.62 60 GLU B O 1
ATOM 1503 N N . GLN B 1 61 ? 4.406 -16.812 -15.648 1 97.5 61 GLN B N 1
ATOM 1504 C CA . GLN B 1 61 ? 5.445 -17.141 -16.609 1 97.5 61 GLN B CA 1
ATOM 1505 C C . GLN B 1 61 ? 6.801 -16.594 -16.172 1 97.5 61 GLN B C 1
ATOM 1507 O O . GLN B 1 61 ? 7.84 -17 -16.719 1 97.5 61 GLN B O 1
ATOM 1512 N N . GLY B 1 62 ? 6.82 -15.688 -15.281 1 97.75 62 GLY B N 1
ATOM 1513 C CA . GLY B 1 62 ? 8.078 -15.039 -14.93 1 97.75 62 GLY B CA 1
ATOM 1514 C C . GLY B 1 62 ? 9.023 -15.945 -14.172 1 97.75 62 GLY B C 1
ATOM 1515 O O . GLY B 1 62 ? 8.602 -16.688 -13.281 1 97.75 62 GLY B O 1
ATOM 1516 N N . ALA B 1 63 ? 10.32 -15.859 -14.531 1 98.06 63 ALA B N 1
ATOM 1517 C CA . ALA B 1 63 ? 11.336 -16.609 -13.789 1 98.06 63 ALA B CA 1
ATOM 1518 C C . ALA B 1 63 ? 11.633 -15.945 -12.445 1 98.06 63 ALA B C 1
ATOM 1520 O O . ALA B 1 63 ? 11.555 -14.719 -12.32 1 98.06 63 ALA B O 1
ATOM 1521 N N . ASP B 1 64 ? 11.969 -16.812 -11.453 1 98.06 64 ASP B N 1
ATOM 1522 C CA . ASP B 1 64 ? 12.438 -16.234 -10.195 1 98.06 64 ASP B CA 1
ATOM 1523 C C . ASP B 1 64 ? 13.656 -15.352 -10.414 1 98.06 64 ASP B C 1
ATOM 1525 O O . ASP B 1 64 ? 14.586 -15.727 -11.133 1 98.06 64 ASP B O 1
ATOM 1529 N N . GLY B 1 65 ? 13.594 -14.18 -9.883 1 98 65 GLY B N 1
ATOM 1530 C CA . GLY B 1 65 ? 14.711 -13.25 -10 1 98 65 GLY B CA 1
ATOM 1531 C C . GLY B 1 65 ? 14.586 -12.312 -11.18 1 98 65 GLY B C 1
ATOM 1532 O O . GLY B 1 65 ? 15.273 -11.289 -11.25 1 98 65 GLY B O 1
ATOM 1533 N N . ALA B 1 66 ? 13.758 -12.617 -12.164 1 98.12 66 ALA B N 1
ATOM 1534 C CA . ALA B 1 66 ? 13.602 -11.781 -13.352 1 98.12 66 ALA B CA 1
ATOM 1535 C C . ALA B 1 66 ? 12.688 -10.594 -13.07 1 98.12 66 ALA B C 1
ATOM 1537 O O . ALA B 1 66 ? 11.516 -10.766 -12.727 1 98.12 66 ALA B O 1
ATOM 1538 N N . ARG B 1 67 ? 13.234 -9.477 -13.211 1 98.31 67 ARG B N 1
ATOM 1539 C CA . ARG B 1 67 ? 12.469 -8.25 -13.023 1 98.31 67 ARG B CA 1
ATOM 1540 C C . ARG B 1 67 ? 11.641 -7.926 -14.266 1 98.31 67 ARG B C 1
ATOM 1542 O O . ARG B 1 67 ? 12.195 -7.727 -15.352 1 98.31 67 ARG B O 1
ATOM 1549 N N . MET B 1 68 ? 10.352 -7.824 -14.141 1 98.38 68 MET B N 1
ATOM 1550 C CA . MET B 1 68 ? 9.422 -7.473 -15.219 1 98.38 68 MET B CA 1
ATOM 1551 C C . MET B 1 68 ? 8.922 -6.043 -15.055 1 98.38 68 MET B C 1
ATOM 1553 O O . MET B 1 68 ? 8.055 -5.777 -14.219 1 98.38 68 MET B O 1
ATOM 1557 N N . THR B 1 69 ? 9.414 -5.195 -15.945 1 98.25 69 THR B N 1
ATOM 1558 C CA . THR B 1 69 ? 9.055 -3.785 -15.836 1 98.25 69 THR B CA 1
ATOM 1559 C C . THR B 1 69 ? 7.785 -3.488 -16.641 1 98.25 69 THR B C 1
ATOM 1561 O O . THR B 1 69 ? 7.453 -4.211 -17.578 1 98.25 69 THR B O 1
ATOM 1564 N N . PHE B 1 70 ? 7.039 -2.441 -16.203 1 98.38 70 PHE B N 1
ATOM 1565 C CA . PHE B 1 70 ? 5.828 -2.037 -16.906 1 98.38 70 PHE B CA 1
ATOM 1566 C C . PHE B 1 70 ? 5.621 -0.53 -16.797 1 98.38 70 PHE B C 1
ATOM 1568 O O . PHE B 1 70 ? 6.195 0.124 -15.93 1 98.38 70 PHE B O 1
ATOM 1575 N N . ARG B 1 71 ? 4.883 -0.069 -17.75 1 97.75 71 ARG B N 1
ATOM 1576 C CA . ARG B 1 71 ? 4.305 1.271 -17.75 1 97.75 71 ARG B CA 1
ATOM 1577 C C . ARG B 1 71 ? 2.795 1.211 -17.969 1 97.75 71 ARG B C 1
ATOM 1579 O O . ARG B 1 71 ? 2.318 0.537 -18.891 1 97.75 71 ARG B O 1
ATOM 1586 N N . LEU B 1 72 ? 2.121 1.887 -17 1 97.44 72 LEU B N 1
ATOM 1587 C CA . LEU B 1 72 ? 0.666 1.87 -17.109 1 97.44 72 LEU B CA 1
ATOM 1588 C C . LEU B 1 72 ? 0.17 3.02 -17.984 1 97.44 72 LEU B C 1
ATOM 1590 O O . LEU B 1 72 ? 0.896 3.99 -18.203 1 97.44 72 LEU B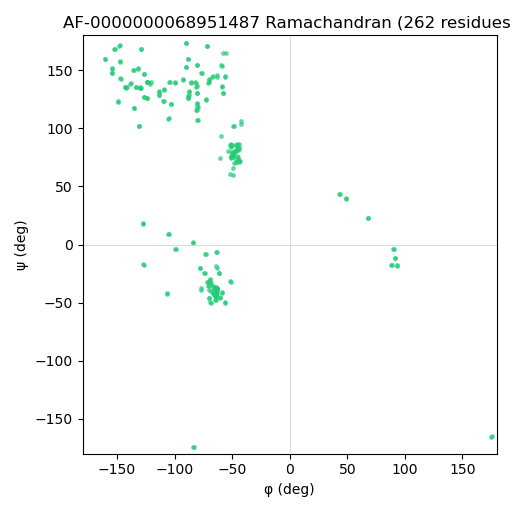 O 1
ATOM 1594 N N . PRO B 1 73 ? -1.109 2.816 -18.484 1 95.81 73 PRO B N 1
ATOM 1595 C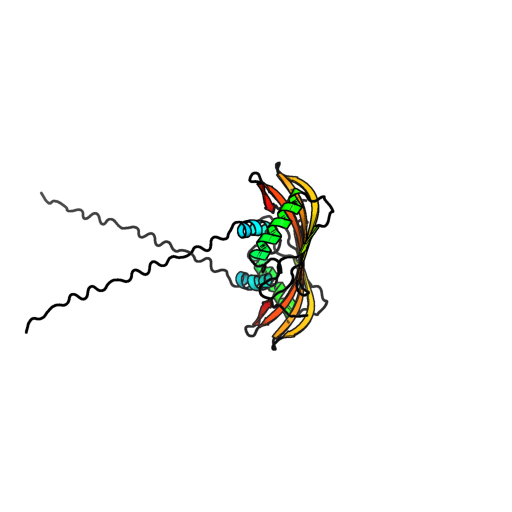 CA . PRO B 1 73 ? -1.685 3.938 -19.234 1 95.81 73 PRO B CA 1
ATOM 1596 C C . PRO B 1 73 ? -1.792 5.211 -18.391 1 95.81 73 PRO B C 1
ATOM 1598 O O . PRO B 1 73 ? -1.847 5.145 -17.172 1 95.81 73 PRO B O 1
ATOM 1601 N N . PRO B 1 74 ? -1.776 6.297 -19.078 1 90.19 74 PRO B N 1
ATOM 1602 C CA . PRO B 1 74 ? -1.903 7.539 -18.312 1 90.19 74 PRO B CA 1
ATOM 1603 C C . PRO B 1 74 ? -3.236 7.648 -17.578 1 90.19 74 PRO B C 1
ATOM 1605 O O . PRO B 1 74 ? -4.25 7.117 -18.047 1 90.19 74 PRO B O 1
ATOM 1608 N N . ASP B 1 75 ? -3.1 8.289 -16.391 1 85.56 75 ASP B N 1
ATOM 1609 C CA . ASP B 1 75 ? -4.336 8.562 -15.656 1 85.56 75 ASP B CA 1
ATOM 1610 C C . ASP B 1 75 ? -4.984 9.852 -16.156 1 85.56 75 ASP B C 1
ATOM 1612 O O . ASP B 1 75 ? -4.605 10.383 -17.203 1 85.56 75 ASP B O 1
ATOM 1616 N N . THR B 1 76 ? -6.074 10.234 -15.445 1 81.25 76 THR B N 1
ATOM 1617 C CA . THR B 1 76 ? -6.879 11.367 -15.883 1 81.25 76 THR B CA 1
ATOM 1618 C C . THR B 1 76 ? -6.059 12.656 -15.844 1 81.25 76 THR B C 1
ATOM 1620 O O . THR B 1 76 ? -6.395 13.633 -16.531 1 81.25 76 THR B O 1
ATOM 1623 N N . ARG B 1 77 ? -4.977 12.625 -15.102 1 81.44 77 ARG B N 1
ATOM 1624 C CA . ARG B 1 77 ? -4.129 13.812 -15 1 81.44 77 ARG B CA 1
ATOM 1625 C C . ARG B 1 77 ? -2.844 13.633 -15.805 1 81.44 77 ARG B C 1
ATOM 1627 O O . ARG B 1 77 ? -1.862 14.344 -15.578 1 81.44 77 ARG B O 1
ATOM 1634 N N . GLU B 1 78 ? -2.807 12.602 -16.547 1 83.56 78 GLU B N 1
ATOM 1635 C CA . GLU B 1 78 ? -1.693 12.281 -17.438 1 83.56 78 GLU B CA 1
ATOM 1636 C C . GLU B 1 78 ? -0.438 11.922 -16.641 1 83.56 78 GLU B C 1
ATOM 1638 O O . GLU B 1 78 ? 0.681 12.156 -17.109 1 83.56 78 GLU B O 1
ATOM 1643 N N . ARG B 1 79 ? -0.643 11.539 -15.523 1 83.81 79 ARG B N 1
ATOM 1644 C CA . ARG B 1 79 ? 0.492 11.086 -14.727 1 83.81 79 ARG B CA 1
ATOM 1645 C C . ARG B 1 79 ? 0.868 9.648 -15.078 1 83.81 79 ARG B C 1
ATOM 1647 O O . ARG B 1 79 ? -0.006 8.797 -15.25 1 83.81 79 ARG B O 1
ATOM 1654 N N . GLN B 1 80 ? 2.156 9.555 -15.188 1 90.44 80 GLN B N 1
ATOM 1655 C CA . GLN B 1 80 ? 2.678 8.242 -15.547 1 90.44 80 GLN B CA 1
ATOM 1656 C C . GLN B 1 80 ? 2.916 7.391 -14.305 1 90.44 80 GLN B C 1
ATOM 1658 O O . GLN B 1 80 ? 3.516 7.855 -13.328 1 90.44 80 GLN B O 1
ATOM 1663 N N . VAL B 1 81 ? 2.318 6.145 -14.391 1 95.44 81 VAL B N 1
ATOM 1664 C CA . VAL B 1 81 ? 2.645 5.145 -13.375 1 95.44 81 VAL B CA 1
ATOM 1665 C C . VAL B 1 81 ? 3.486 4.035 -14 1 95.44 81 VAL B C 1
ATOM 1667 O O . VAL B 1 81 ? 3.117 3.473 -15.039 1 95.44 81 VAL B O 1
ATOM 1670 N N . GLU B 1 82 ? 4.609 3.85 -13.414 1 97.44 82 GLU B N 1
ATOM 1671 C CA . GLU B 1 82 ? 5.48 2.762 -13.852 1 97.44 82 GLU B CA 1
ATOM 1672 C C . GLU B 1 82 ? 5.918 1.898 -12.672 1 97.44 82 GLU B C 1
ATOM 1674 O O . GLU B 1 82 ? 5.719 2.271 -11.508 1 97.44 82 GLU B O 1
ATOM 1679 N N . GLY B 1 83 ? 6.52 0.719 -12.992 1 98.19 83 GLY B N 1
ATOM 1680 C CA . GLY B 1 83 ? 6.949 -0.168 -11.922 1 98.19 83 GLY B CA 1
ATOM 1681 C C . GLY B 1 83 ? 7.5 -1.488 -12.422 1 98.19 83 GLY B C 1
ATOM 1682 O O . GLY B 1 83 ? 7.895 -1.599 -13.586 1 98.19 83 GLY B O 1
ATOM 1683 N N . SER B 1 84 ? 7.59 -2.4 -11.469 1 98.69 84 SER B N 1
ATOM 1684 C CA . SER B 1 84 ? 8.078 -3.734 -11.805 1 98.69 84 SER B CA 1
ATOM 1685 C C . SER B 1 84 ? 7.539 -4.777 -10.828 1 98.69 84 SER B C 1
ATOM 1687 O O . SER B 1 84 ? 7.234 -4.465 -9.68 1 98.69 84 SER B O 1
ATOM 1689 N N . PHE B 1 85 ? 7.367 -5.914 -11.398 1 98.31 85 PHE B N 1
ATOM 1690 C CA . PHE B 1 85 ? 7.176 -7.133 -10.625 1 98.31 85 PHE B CA 1
ATOM 1691 C C . PHE B 1 85 ? 8.398 -8.039 -10.727 1 98.31 85 PHE B C 1
ATOM 1693 O O . PHE B 1 85 ? 8.914 -8.273 -11.82 1 98.31 85 PHE B O 1
ATOM 1700 N N . THR B 1 86 ? 8.867 -8.562 -9.578 1 98.69 86 THR B N 1
ATOM 1701 C CA . THR B 1 86 ? 9.984 -9.5 -9.555 1 98.69 86 THR B CA 1
ATOM 1702 C C . THR B 1 86 ? 9.641 -10.727 -8.711 1 98.69 86 THR B C 1
ATOM 1704 O O . THR B 1 86 ? 9.664 -10.664 -7.48 1 98.69 86 THR B O 1
ATOM 1707 N N . PRO B 1 87 ? 9.312 -11.812 -9.383 1 98.56 87 PRO B N 1
ATOM 1708 C CA . PRO B 1 87 ? 9.242 -13.031 -8.578 1 98.56 87 PRO B CA 1
ATOM 1709 C C . PRO B 1 87 ? 10.555 -13.359 -7.875 1 98.56 87 PRO B C 1
ATOM 1711 O O . PRO B 1 87 ? 11.625 -13.281 -8.492 1 98.56 87 PRO B O 1
ATOM 1714 N N . LEU B 1 88 ? 10.414 -13.719 -6.625 1 97.31 88 LEU B N 1
ATOM 1715 C CA . LEU B 1 88 ? 11.641 -13.93 -5.852 1 97.31 88 LEU B CA 1
ATOM 1716 C C . LEU B 1 88 ? 11.883 -15.414 -5.625 1 97.31 88 LEU B C 1
ATOM 1718 O O . LEU B 1 88 ? 13.023 -15.875 -5.699 1 97.31 88 LEU B O 1
ATOM 1722 N N . GLN B 1 89 ? 10.906 -16.125 -5.328 1 97.12 89 GLN B N 1
ATOM 1723 C CA . GLN B 1 89 ? 10.992 -17.562 -5.07 1 97.12 89 GLN B CA 1
ATOM 1724 C C . GLN B 1 89 ? 9.633 -18.219 -5.211 1 97.12 89 GLN B C 1
ATOM 1726 O O . GLN B 1 89 ? 8.602 -17.547 -5.211 1 97.12 89 GLN B O 1
ATOM 1731 N N . SER B 1 90 ? 9.672 -19.547 -5.414 1 97.31 90 SER B N 1
ATOM 1732 C CA . SER B 1 90 ? 8.461 -20.359 -5.555 1 97.31 90 SER B CA 1
ATOM 1733 C C . SER B 1 90 ? 8.445 -21.5 -4.539 1 97.31 90 SER B C 1
ATOM 1735 O O . SER B 1 90 ? 9.492 -22.062 -4.215 1 97.31 90 SER B O 1
ATOM 1737 N N . ARG B 1 91 ? 7.27 -21.719 -4.02 1 96.44 91 ARG B N 1
ATOM 1738 C CA . ARG B 1 91 ? 7.066 -22.891 -3.193 1 96.44 91 ARG B CA 1
ATOM 1739 C C . ARG B 1 91 ? 5.641 -23.422 -3.322 1 96.44 91 ARG B C 1
ATOM 1741 O O . ARG B 1 91 ? 4.824 -22.844 -4.039 1 96.44 91 ARG B O 1
ATOM 1748 N N . ARG B 1 92 ? 5.473 -24.625 -2.719 1 96.88 92 ARG B N 1
ATOM 1749 C CA . ARG B 1 92 ? 4.125 -25.172 -2.645 1 96.88 92 ARG B CA 1
ATOM 1750 C C . ARG B 1 92 ? 3.551 -25.031 -1.239 1 96.88 92 ARG B C 1
ATOM 1752 O O . ARG B 1 92 ? 4.285 -25.125 -0.252 1 96.88 92 ARG B O 1
ATOM 1759 N N . ASP B 1 93 ? 2.26 -24.688 -1.177 1 95.94 93 ASP B N 1
ATOM 1760 C CA . ASP B 1 93 ? 1.504 -24.656 0.072 1 95.94 93 ASP B CA 1
ATOM 1761 C C . ASP B 1 93 ? 0.133 -25.297 -0.097 1 95.94 93 ASP B C 1
ATOM 1763 O O . ASP B 1 93 ? -0.703 -24.812 -0.859 1 95.94 93 ASP B O 1
ATOM 1767 N N . HIS B 1 94 ? -0.076 -26.391 0.647 1 95.38 94 HIS B N 1
ATOM 1768 C CA . HIS B 1 94 ? -1.313 -27.156 0.538 1 95.38 94 HIS B CA 1
ATOM 1769 C C . HIS B 1 94 ? -1.646 -27.453 -0.919 1 95.38 94 HIS B C 1
ATOM 1771 O O . HIS B 1 94 ? -2.781 -27.25 -1.356 1 95.38 94 HIS B O 1
ATOM 1777 N N . GLY B 1 95 ? -0.588 -27.766 -1.679 1 95.94 95 GLY B N 1
ATOM 1778 C CA . GLY B 1 95 ? -0.741 -28.203 -3.059 1 95.94 95 GLY B CA 1
ATOM 1779 C C . GLY B 1 95 ? -0.755 -27.047 -4.047 1 95.94 95 GLY B C 1
ATOM 1780 O O . GLY B 1 95 ? -0.566 -27.25 -5.246 1 95.94 95 GLY B O 1
ATOM 1781 N N . ASP B 1 96 ? -0.985 -25.891 -3.586 1 97.44 96 ASP B N 1
ATOM 1782 C CA . ASP B 1 96 ? -1.038 -24.719 -4.457 1 97.44 96 ASP B CA 1
ATOM 1783 C C . ASP B 1 96 ? 0.365 -24.203 -4.758 1 97.44 96 ASP B C 1
ATOM 1785 O O . ASP B 1 96 ? 1.229 -24.188 -3.877 1 97.44 96 ASP B O 1
ATOM 1789 N N . ARG B 1 97 ? 0.574 -23.812 -6.012 1 97.75 97 ARG B N 1
ATOM 1790 C CA . ARG B 1 97 ? 1.796 -23.094 -6.352 1 97.75 97 ARG B CA 1
ATOM 1791 C C . ARG B 1 97 ? 1.764 -21.672 -5.809 1 97.75 97 ARG B C 1
ATOM 1793 O O . ARG B 1 97 ? 0.854 -20.891 -6.121 1 97.75 97 ARG B O 1
ATOM 1800 N N . CYS B 1 98 ? 2.787 -21.344 -5.027 1 97.75 98 CYS B N 1
ATOM 1801 C CA . CYS B 1 98 ? 2.877 -20.016 -4.434 1 97.75 98 CYS B CA 1
ATOM 1802 C C . CYS B 1 98 ? 4.18 -19.328 -4.82 1 97.75 98 CYS B C 1
ATOM 1804 O O . CYS B 1 98 ? 5.211 -19.984 -4.977 1 97.75 98 CYS B O 1
ATOM 1806 N N . ARG B 1 99 ? 4.137 -18.109 -5.086 1 96.5 99 ARG B N 1
ATOM 1807 C CA . ARG B 1 99 ? 5.324 -17.344 -5.438 1 96.5 99 ARG B CA 1
ATOM 1808 C C . ARG B 1 99 ? 5.414 -16.062 -4.602 1 96.5 99 ARG B C 1
ATOM 1810 O O . ARG B 1 99 ? 4.402 -15.406 -4.355 1 96.5 99 ARG B O 1
ATOM 1817 N N . GLN B 1 100 ? 6.594 -15.789 -4.086 1 95.81 100 GLN B N 1
ATOM 1818 C CA . GLN B 1 100 ? 6.848 -14.484 -3.48 1 95.81 100 GLN B CA 1
ATOM 1819 C C . GLN B 1 100 ? 7.152 -13.438 -4.543 1 95.81 100 GLN B C 1
ATOM 1821 O O . GLN B 1 100 ? 7.969 -13.664 -5.438 1 95.81 100 GLN B O 1
ATOM 1826 N N . LEU B 1 101 ? 6.5 -12.383 -4.449 1 96.62 101 LEU B N 1
ATOM 1827 C CA . LEU B 1 101 ? 6.602 -11.336 -5.465 1 96.62 101 LEU B CA 1
ATOM 1828 C C . LEU B 1 101 ? 7.004 -10.008 -4.844 1 96.62 101 LEU B C 1
ATOM 1830 O O . LEU B 1 101 ? 6.414 -9.578 -3.846 1 96.62 101 LEU B O 1
ATOM 1834 N N . ARG B 1 102 ? 8.031 -9.398 -5.324 1 97.06 102 ARG B N 1
ATOM 1835 C CA . ARG B 1 102 ? 8.328 -8 -5.027 1 97.06 102 ARG B CA 1
ATOM 1836 C C . ARG B 1 102 ? 7.645 -7.074 -6.02 1 97.06 102 ARG B C 1
ATOM 1838 O O . ARG B 1 102 ? 7.805 -7.223 -7.234 1 97.06 102 ARG B O 1
ATOM 1845 N N . SER B 1 103 ? 6.895 -6.141 -5.496 1 97.31 103 SER B N 1
ATOM 1846 C CA . SER B 1 103 ? 6.176 -5.148 -6.289 1 97.31 103 SER B CA 1
ATOM 1847 C C . SER B 1 103 ? 6.73 -3.746 -6.051 1 97.31 103 SER B C 1
ATOM 1849 O O . SER B 1 103 ? 6.848 -3.307 -4.902 1 97.31 103 SER B O 1
ATOM 1851 N N . GLU B 1 104 ? 7.047 -3.07 -7.109 1 98.06 104 GLU B N 1
ATOM 1852 C CA . GLU B 1 104 ? 7.566 -1.708 -7.023 1 98.06 104 GLU B CA 1
ATOM 1853 C C . GLU B 1 104 ? 6.812 -0.769 -7.961 1 98.06 104 GLU B C 1
ATOM 1855 O O . GLU B 1 104 ? 6.547 -1.116 -9.109 1 98.06 104 GLU B O 1
ATOM 1860 N N . PHE B 1 105 ? 6.449 0.444 -7.426 1 97.19 105 PHE B N 1
ATOM 1861 C CA . PHE B 1 105 ? 5.738 1.456 -8.203 1 97.19 105 PHE B CA 1
ATOM 1862 C C . PHE B 1 105 ? 6.395 2.822 -8.039 1 97.19 105 PHE B C 1
ATOM 1864 O O . PHE B 1 105 ? 6.949 3.127 -6.98 1 97.19 105 PHE B O 1
ATOM 1871 N N . ARG B 1 106 ? 6.23 3.613 -9.094 1 95.12 106 ARG B N 1
ATOM 1872 C CA . ARG B 1 106 ? 6.648 5.012 -9.078 1 95.12 106 ARG B CA 1
ATOM 1873 C C . ARG B 1 106 ? 5.656 5.891 -9.828 1 95.12 106 ARG B C 1
ATOM 1875 O O . ARG B 1 106 ? 5.172 5.516 -10.898 1 95.12 106 ARG B O 1
ATOM 1882 N N . ARG B 1 107 ? 5.367 7.004 -9.172 1 92.5 107 ARG B N 1
ATOM 1883 C CA . ARG B 1 107 ? 4.512 8.023 -9.773 1 92.5 107 ARG B CA 1
ATOM 1884 C C . ARG B 1 107 ? 4.891 9.414 -9.281 1 92.5 107 ARG B C 1
ATOM 1886 O O . ARG B 1 107 ? 4.773 9.711 -8.094 1 92.5 107 ARG B O 1
ATOM 1893 N N . ALA B 1 108 ? 5.207 10.289 -10.18 1 83.44 108 ALA B N 1
ATOM 1894 C CA . ALA B 1 108 ? 5.402 11.703 -9.875 1 83.44 108 ALA B CA 1
ATOM 1895 C C . ALA B 1 108 ? 6.215 11.883 -8.602 1 83.44 108 ALA B C 1
ATOM 1897 O O . ALA B 1 108 ? 5.809 12.625 -7.695 1 83.44 108 ALA B O 1
ATOM 1898 N N . GLY B 1 109 ? 7.27 11.148 -8.391 1 80.75 109 GLY B N 1
ATOM 1899 C CA . GLY B 1 109 ? 8.156 11.312 -7.246 1 80.75 109 GLY B CA 1
ATOM 1900 C C . GLY B 1 109 ? 7.766 10.453 -6.059 1 80.75 109 GLY B C 1
ATOM 1901 O O . GLY B 1 109 ? 8.531 10.328 -5.098 1 80.75 109 GLY B O 1
ATOM 1902 N N . GLU B 1 110 ? 6.609 9.906 -6.145 1 88.94 110 GLU B N 1
ATOM 1903 C CA . GLU B 1 110 ? 6.168 8.945 -5.141 1 88.94 110 GLU B CA 1
ATOM 1904 C C . GLU B 1 110 ? 6.641 7.531 -5.484 1 88.94 110 GLU B C 1
ATOM 1906 O O . GLU B 1 110 ? 6.668 7.148 -6.656 1 88.94 110 GLU B O 1
ATOM 1911 N N . THR B 1 111 ? 7.059 6.82 -4.422 1 93.69 111 THR B N 1
ATOM 1912 C CA . THR B 1 111 ? 7.441 5.426 -4.617 1 93.69 111 THR B CA 1
ATOM 1913 C C . THR B 1 111 ? 6.68 4.516 -3.66 1 93.69 111 THR B C 1
ATOM 1915 O O . THR B 1 111 ? 6.289 4.941 -2.57 1 93.69 111 THR B O 1
ATOM 1918 N N . GLU B 1 112 ? 6.402 3.303 -4.152 1 95.75 112 GLU B N 1
ATOM 1919 C CA . GLU B 1 112 ? 5.781 2.248 -3.357 1 95.75 112 GLU B CA 1
ATOM 1920 C C . GLU B 1 112 ? 6.422 0.892 -3.641 1 95.75 112 GLU B C 1
ATOM 1922 O O . GLU B 1 112 ? 6.746 0.579 -4.789 1 95.75 112 GLU B O 1
ATOM 1927 N N . ALA B 1 113 ? 6.621 0.15 -2.561 1 96.25 113 ALA B N 1
ATOM 1928 C CA . ALA B 1 113 ? 7.129 -1.21 -2.723 1 96.25 113 ALA B CA 1
ATOM 1929 C C . ALA B 1 113 ? 6.559 -2.139 -1.654 1 96.25 113 ALA B C 1
ATOM 1931 O O . ALA B 1 113 ? 6.41 -1.745 -0.495 1 96.25 113 ALA B O 1
ATOM 1932 N N . TRP B 1 114 ? 6.285 -3.359 -2.066 1 94.94 114 TRP B N 1
ATOM 1933 C CA . TRP B 1 114 ? 5.957 -4.367 -1.066 1 94.94 114 TRP B CA 1
ATOM 1934 C C . TRP B 1 114 ? 6.277 -5.77 -1.581 1 94.94 114 TRP B C 1
ATOM 1936 O O . TRP B 1 114 ? 6.406 -5.977 -2.789 1 94.94 114 TRP B O 1
ATOM 1946 N N . THR B 1 115 ? 6.586 -6.629 -0.685 1 94.5 115 THR B N 1
ATOM 1947 C CA . THR B 1 115 ? 6.809 -8.047 -0.948 1 94.5 115 THR B CA 1
ATOM 1948 C C . THR B 1 115 ? 5.727 -8.898 -0.285 1 94.5 115 THR B C 1
ATOM 1950 O O . THR B 1 115 ? 5.375 -8.672 0.875 1 94.5 115 THR B O 1
ATOM 1953 N N . GLY B 1 116 ? 5.164 -9.812 -1.034 1 92.25 116 GLY B N 1
ATOM 1954 C CA . GLY B 1 116 ? 4.148 -10.703 -0.5 1 92.25 116 GLY B CA 1
ATOM 1955 C C . GLY B 1 116 ? 4.09 -12.039 -1.216 1 92.25 116 GLY B C 1
ATOM 1956 O O . GLY B 1 116 ? 4.727 -12.219 -2.254 1 92.25 116 GLY B O 1
ATOM 1957 N N . TRP B 1 117 ? 3.355 -12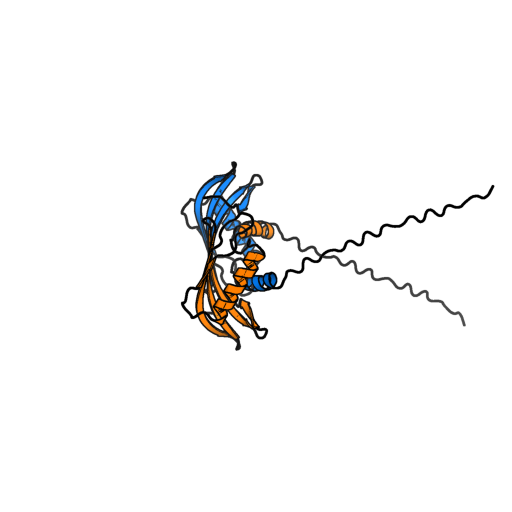.914 -0.582 1 93.5 117 TRP B N 1
ATOM 1958 C CA . TRP B 1 117 ? 3.139 -14.234 -1.162 1 93.5 117 TRP B CA 1
ATOM 1959 C C . TRP B 1 117 ? 1.782 -14.312 -1.856 1 93.5 117 TRP B C 1
ATOM 1961 O O . TRP B 1 117 ? 0.785 -13.805 -1.341 1 93.5 117 TRP B O 1
ATOM 1971 N N . TYR B 1 118 ? 1.824 -14.977 -3.01 1 94.94 118 TYR B N 1
ATOM 1972 C CA . TYR B 1 118 ? 0.613 -15.219 -3.787 1 94.94 118 TYR B CA 1
ATOM 1973 C C . TYR B 1 118 ? 0.539 -16.672 -4.242 1 94.94 118 TYR B C 1
ATOM 1975 O O . TYR B 1 118 ? 1.537 -17.234 -4.691 1 94.94 118 TYR B O 1
ATOM 1983 N N . CYS B 1 119 ? -0.62 -17.188 -4.074 1 96.88 119 CYS B N 1
ATOM 1984 C CA . CYS B 1 119 ? -0.797 -18.594 -4.426 1 96.88 119 CYS B CA 1
ATOM 1985 C C . CYS B 1 119 ? -1.872 -18.75 -5.492 1 96.88 119 CYS B C 1
ATOM 1987 O O . CYS B 1 119 ? -2.9 -18.078 -5.453 1 96.88 119 CYS B O 1
ATOM 1989 N N . LYS B 1 120 ? -1.58 -19.656 -6.438 1 97 120 LYS B N 1
ATOM 1990 C CA . LYS B 1 120 ? -2.562 -20 -7.461 1 97 120 LYS B CA 1
ATOM 1991 C C . LYS B 1 120 ? -3.574 -21.016 -6.93 1 97 120 LYS B C 1
ATOM 1993 O O . LYS B 1 120 ? -3.234 -22.172 -6.688 1 97 120 LYS B O 1
ATOM 1998 N N . GLU B 1 121 ? -4.816 -20.531 -6.875 1 95.31 121 GLU B N 1
ATOM 1999 C CA . GLU B 1 121 ? -5.855 -21.391 -6.312 1 95.31 121 GLU B CA 1
ATOM 2000 C C . GLU B 1 121 ? -6.508 -22.234 -7.391 1 95.31 121 GLU B C 1
ATOM 2002 O O . GLU B 1 121 ? -6.215 -22.078 -8.578 1 95.31 121 GLU B O 1
ATOM 2007 N N . LYS B 1 122 ? -7.363 -23.141 -6.961 1 95.75 122 LYS B N 1
ATOM 2008 C CA . LYS B 1 122 ? -7.949 -24.156 -7.844 1 95.75 122 LYS B CA 1
ATOM 2009 C C . LYS B 1 122 ? -8.766 -23.5 -8.953 1 95.75 122 LYS B C 1
ATOM 2011 O O . LYS B 1 122 ? -8.859 -24.031 -10.062 1 95.75 122 LYS B O 1
ATOM 2016 N N . ASP B 1 123 ? -9.234 -22.328 -8.727 1 93.88 123 ASP B N 1
ATOM 2017 C CA . ASP B 1 123 ? -10.031 -21.625 -9.727 1 93.88 123 ASP B CA 1
ATOM 2018 C C . ASP B 1 123 ? -9.141 -20.891 -10.727 1 93.88 123 ASP B C 1
ATOM 2020 O O . AS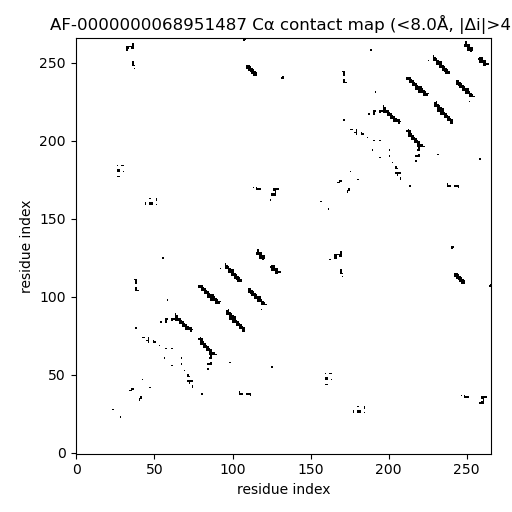P B 1 123 ? -9.641 -20.219 -11.625 1 93.88 123 ASP B O 1
ATOM 2024 N N . GLY B 1 124 ? -7.922 -21.016 -10.586 1 93.12 124 GLY B N 1
ATOM 2025 C CA . GLY B 1 124 ? -6.977 -20.406 -11.516 1 93.12 124 GLY B CA 1
ATOM 2026 C C . GLY B 1 124 ? -6.559 -19 -11.117 1 93.12 124 GL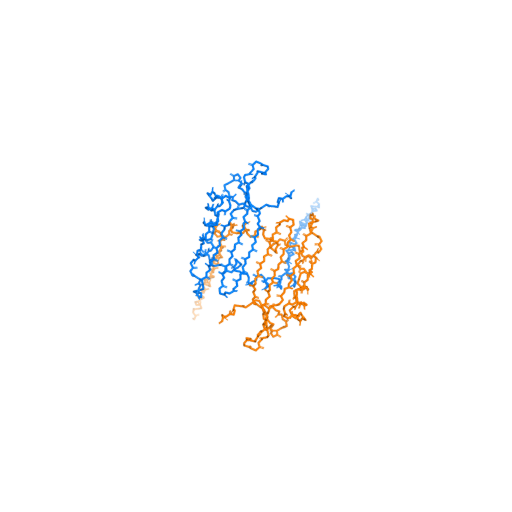Y B C 1
ATOM 20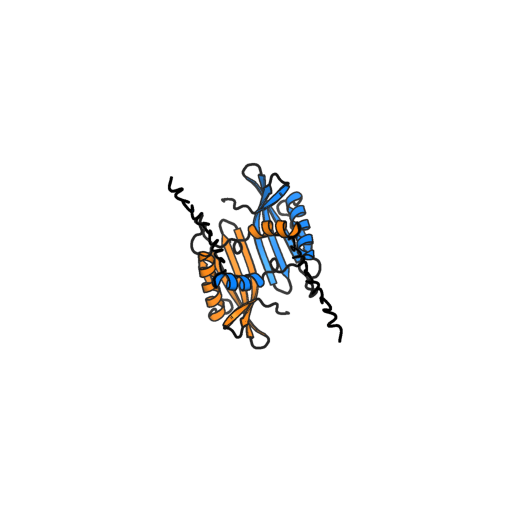27 O O . GLY B 1 124 ? -5.664 -18.422 -11.734 1 93.12 124 GLY B O 1
ATOM 2028 N N . ASN B 1 125 ? -7.125 -18.469 -10.07 1 93.25 125 ASN B N 1
ATOM 2029 C CA . ASN B 1 125 ? -6.812 -17.109 -9.641 1 93.25 125 ASN B CA 1
ATOM 2030 C C . ASN B 1 125 ? -5.684 -17.109 -8.609 1 93.25 125 ASN B C 1
ATOM 2032 O O . ASN B 1 125 ? -5.551 -18.031 -7.816 1 93.25 125 ASN B O 1
ATOM 2036 N N . TRP B 1 126 ? -4.91 -16.109 -8.797 1 94.44 126 TRP B N 1
ATOM 2037 C CA . TRP B 1 126 ? -3.857 -15.875 -7.812 1 94.44 126 TRP B CA 1
ATOM 2038 C C . TRP B 1 126 ? -4.371 -15.008 -6.664 1 94.44 126 TRP B C 1
ATOM 2040 O O . TRP B 1 126 ? -5.004 -13.977 -6.891 1 94.44 126 TRP B O 1
ATOM 2050 N N . ARG B 1 127 ? -4.102 -15.461 -5.43 1 93.44 127 ARG B N 1
ATOM 2051 C CA . ARG B 1 127 ? -4.523 -14.719 -4.246 1 93.44 127 ARG B CA 1
ATOM 2052 C C . ARG B 1 127 ? -3.4 -14.648 -3.215 1 93.44 127 ARG B C 1
ATOM 2054 O O . ARG B 1 127 ? -2.58 -15.562 -3.119 1 93.44 127 ARG B O 1
ATOM 2061 N N . SER B 1 128 ? -3.471 -13.539 -2.488 1 92.31 128 SER B N 1
ATOM 2062 C CA . SER B 1 128 ? -2.48 -13.391 -1.426 1 92.31 128 SER B CA 1
ATOM 2063 C C . SER B 1 128 ? -2.695 -14.43 -0.326 1 92.31 128 SER B C 1
ATOM 2065 O O . SER B 1 128 ? -3.832 -14.805 -0.036 1 92.31 128 SER B O 1
ATOM 2067 N N . ARG B 1 129 ? -1.581 -14.875 0.225 1 90 129 ARG B N 1
ATOM 2068 C CA . ARG B 1 129 ? -1.591 -15.812 1.346 1 90 129 ARG B CA 1
ATOM 2069 C C . ARG B 1 129 ? -0.467 -15.5 2.328 1 90 129 ARG B C 1
ATOM 2071 O O . ARG B 1 129 ? 0.645 -15.156 1.92 1 90 129 ARG B O 1
ATOM 2078 N N . LYS B 1 130 ? -0.884 -15.547 3.609 1 85.19 130 LYS B N 1
ATOM 2079 C CA . LYS B 1 130 ? 0.151 -15.43 4.633 1 85.19 130 LYS B CA 1
ATOM 2080 C C . LYS B 1 130 ? 0.862 -16.766 4.848 1 85.19 130 LYS B C 1
ATOM 2082 O O . LYS B 1 130 ? 0.27 -17.719 5.359 1 85.19 130 LYS B O 1
ATOM 2087 N N . LEU B 1 131 ? 2.023 -16.797 4.387 1 85.56 131 LEU B N 1
ATOM 2088 C CA . LEU B 1 131 ? 2.787 -18.031 4.539 1 85.56 131 LEU B CA 1
ATOM 2089 C C . LEU B 1 131 ? 3.816 -17.906 5.656 1 85.56 131 LEU B C 1
ATOM 2091 O O . LEU B 1 131 ? 4.531 -16.891 5.734 1 85.56 131 LEU B O 1
ATOM 2095 N N . PRO B 1 132 ? 3.688 -18.797 6.672 1 74.94 132 PRO B N 1
ATOM 2096 C CA . PRO B 1 132 ? 4.703 -18.766 7.73 1 74.94 132 PRO B CA 1
ATOM 2097 C C . PRO B 1 132 ? 6.121 -18.938 7.188 1 74.94 132 PRO B C 1
ATOM 2099 O O . PRO B 1 132 ? 6.312 -19.547 6.129 1 74.94 132 PRO B O 1
ATOM 2102 N N . LYS B 1 133 ? 7.16 -18.25 7.777 1 67.06 133 LYS B N 1
ATOM 2103 C CA . LYS B 1 133 ? 8.562 -18.422 7.395 1 67.06 133 LYS B CA 1
ATOM 2104 C C . LYS B 1 133 ? 9 -19.875 7.539 1 67.06 133 LYS B C 1
ATOM 2106 O O . LYS B 1 133 ? 8.477 -20.609 8.383 1 67.06 133 LYS B O 1
#

Foldseek 3Di:
DPPPPPPPPPPPPPPPPPPPPPPPPPVRVVVVVVCVPDPVVDDDPQQVVVVVVQVLCCVVPNDAQDKAKDWGAADPVRKIKIWIKHWHDWDDDPRWIKTKIWTWMDIPHDIDIDIFMWTQDPVRDIDTDDDDD/DPPPPPPPPPPPPPPPPPPPPPPPPPVRVVVVVVCVPDPVNDDDPQQVVVVVVQVLCCLVPNDAQDKAKDWGAADPVRKIKIWIKHWHDWDDDPRWIKTKIWTWMDIPHDIDIDIFMWTQDPVRDIDTDDDDD

Radius of gyration: 26.49 Å; Cα contacts (8 Å, |Δi|>4): 450; chains: 2; bounding box: 92×56×40 Å

Organism: Cupriavidus necator (strain ATCC 17699 / DSM 428 / KCTC 22496 / NCIMB 10442 / H16 / Stanier 337) (NCBI:txid381666)

Nearest PDB structures (foldseek):
  7svt-assembly4_V  TM=4.752E-01  e=8.896E-02  Mycobacterium tuberculosis
  8pwz-assembly1_A-2  TM=5.008E-01  e=9.944E-02  Mycobacterium tuberculosis H37Rv
  4rlt-assembly1_A  TM=4.894E-01  e=2.866E-01  Mycobacterium tuberculosis H37Rv
  4rlj-assembly1_A  TM=5.208E-01  e=2.866E-01  Mycobacterium tuberculosis H37Rv
  3oml-assembly1_A  TM=4.522E-01  e=1.801E+00  Drosophila melanogaster

Secondary structure (DSSP, 8-state):
-------------------------HHHHHHHHHHTT-SGGG--HHHHHHHHHHHHHHHHHPPTT--EEEEPPP-TT---EEEEEEEEEEEEETTEEEEEEEEEEEETTEEEEEEEEEEE-TTS-EEE-----/-------------------------HHHHHHHHHHTT-SGGG--HHHHHHHHHHHHHHHHHPPTT--EEEEPPP-TT---EEEEEEEEEEEEETTEEEEEEEEEEEETTEEEEEEEEEEE-TTS-EEE-----

Sequence (266 aa):
MNRRYTILHALACSAAMLAGAMSAGPAVAYFDHYLGGTIVGTLTQDQLTALTAVFRRTLEQGADGARMTFRLPPDTRERQVEGSFTPLQSRRDHGDRCRQLRSEFRRAGETEAWTGWYCKEKDGNWRSRKLPKMNRRYTILHALACSAAMLAGAMSAGPAVAYFDHYLGGTIVGTLTQDQLTALTAVFRRTLEQGADGARMTFRLPPDTRERQVEGSFTPLQSRRDHGDRCRQLRSEFRRAGETEAWTGWYCKEKDGNWRSRKLPK